Protein AF-A0A2P6C9Q1-F1 (afdb_monomer_lite)

Radius of gyration: 19.41 Å; chains: 1; bounding box: 41×40×72 Å

Organism: NCBI:txid218490

pLDDT: mean 83.32, std 20.13, range [28.83, 97.56]

Structure (mmCIF, N/CA/C/O backbone):
data_AF-A0A2P6C9Q1-F1
#
_entry.id   AF-A0A2P6C9Q1-F1
#
loop_
_atom_site.group_PDB
_atom_site.id
_atom_site.type_symbol
_atom_site.label_atom_id
_atom_site.label_alt_id
_atom_site.label_comp_id
_atom_site.label_asym_id
_atom_site.label_entity_id
_atom_site.label_seq_id
_atom_site.pdbx_PDB_ins_code
_atom_site.Cartn_x
_atom_site.Cartn_y
_atom_site.Cartn_z
_atom_site.occupancy
_atom_site.B_iso_or_equiv
_atom_site.auth_seq_id
_atom_site.auth_comp_id
_atom_site.auth_asym_id
_atom_site.auth_atom_id
_atom_site.pdbx_PDB_model_num
ATOM 1 N N . MET A 1 1 ? 2.066 22.437 4.064 1.00 35.44 1 MET A N 1
ATOM 2 C CA . MET A 1 1 ? 1.421 22.389 5.400 1.00 35.44 1 MET A CA 1
ATOM 3 C C . MET A 1 1 ? 2.420 21.845 6.415 1.00 35.44 1 MET A C 1
ATOM 5 O O . MET A 1 1 ? 3.281 21.074 6.014 1.00 35.44 1 MET A O 1
ATOM 9 N N . LYS A 1 2 ? 2.315 22.229 7.693 1.00 30.02 2 LYS A N 1
ATOM 10 C CA . LYS A 1 2 ? 2.964 21.551 8.830 1.00 30.02 2 LYS A CA 1
ATOM 11 C C . LYS A 1 2 ? 1.844 21.065 9.753 1.00 30.02 2 LYS A C 1
ATOM 13 O O . LYS A 1 2 ? 0.965 21.865 10.061 1.00 30.02 2 LYS A O 1
ATOM 18 N N . PHE A 1 3 ? 1.859 19.802 10.167 1.00 40.78 3 PHE A N 1
ATOM 19 C CA . PHE A 1 3 ? 0.860 19.219 11.071 1.00 40.78 3 PHE A CA 1
ATOM 20 C C . PHE A 1 3 ? 1.520 18.634 12.328 1.00 40.78 3 PHE A C 1
ATOM 22 O O . PHE A 1 3 ? 2.726 18.414 12.348 1.00 40.78 3 PHE A O 1
ATOM 29 N N . LEU A 1 4 ? 0.700 18.394 13.361 1.00 39.16 4 LEU A N 1
ATOM 30 C CA . LEU A 1 4 ? 1.048 17.748 14.638 1.00 39.16 4 LEU A CA 1
ATOM 31 C C . LEU A 1 4 ? 2.100 18.482 15.492 1.00 39.16 4 LEU A C 1
ATOM 33 O O . LEU A 1 4 ? 3.258 18.093 15.573 1.00 39.16 4 LEU A O 1
ATOM 37 N N . ASN A 1 5 ? 1.642 19.495 16.235 1.00 35.22 5 ASN A N 1
ATOM 38 C CA . ASN A 1 5 ? 2.432 20.190 17.263 1.00 35.22 5 ASN A CA 1
ATOM 39 C C . ASN A 1 5 ? 1.772 20.087 18.662 1.00 35.22 5 ASN A C 1
ATOM 41 O O . ASN A 1 5 ? 1.748 21.054 19.417 1.00 35.22 5 ASN A O 1
ATOM 45 N N . PHE A 1 6 ? 1.150 18.935 18.969 1.00 39.62 6 PHE A N 1
ATOM 46 C CA . PHE A 1 6 ? 0.184 18.792 20.079 1.00 39.62 6 PHE A CA 1
ATOM 47 C C . PHE A 1 6 ? 0.487 17.704 21.131 1.00 39.62 6 PHE A C 1
ATOM 49 O O . PHE A 1 6 ? -0.168 17.666 22.172 1.00 39.62 6 PHE A O 1
ATOM 56 N N . PHE A 1 7 ? 1.484 16.838 20.923 1.00 45.34 7 PHE A N 1
ATOM 57 C CA . PHE A 1 7 ? 1.760 15.713 21.830 1.00 45.34 7 PHE A CA 1
ATOM 58 C C . PHE A 1 7 ? 2.710 16.075 22.988 1.00 45.34 7 PHE A C 1
ATOM 60 O O . PHE A 1 7 ? 3.870 15.664 23.023 1.00 45.34 7 PHE A O 1
ATOM 67 N N . LYS A 1 8 ? 2.210 16.817 23.987 1.00 35.06 8 LYS A N 1
ATOM 68 C CA . LYS A 1 8 ? 2.887 16.927 25.295 1.00 35.06 8 LYS A CA 1
ATOM 69 C C . LYS A 1 8 ? 2.619 15.676 26.141 1.00 35.06 8 LYS A C 1
ATOM 71 O O . LYS A 1 8 ? 1.499 15.461 26.595 1.00 35.06 8 LYS A O 1
ATOM 76 N N . ARG A 1 9 ? 3.666 14.880 26.387 1.00 38.66 9 ARG A N 1
ATOM 77 C CA . ARG A 1 9 ? 3.635 13.711 27.289 1.00 38.66 9 ARG A CA 1
ATOM 78 C C . ARG A 1 9 ? 3.209 14.098 28.715 1.00 38.66 9 ARG A C 1
ATOM 80 O O . ARG A 1 9 ? 3.691 15.094 29.254 1.00 38.66 9 ARG A O 1
ATOM 87 N N . LYS A 1 10 ? 2.411 13.240 29.357 1.00 34.12 10 LYS A N 1
ATOM 88 C CA . LYS A 1 10 ? 2.379 13.070 30.821 1.00 34.12 10 LYS A CA 1
ATOM 89 C C . LYS A 1 10 ? 2.998 11.707 31.152 1.00 34.12 10 LYS A C 1
ATOM 91 O O . LYS A 1 10 ? 2.743 10.742 30.442 1.00 34.12 10 LYS A O 1
ATOM 96 N N . ASN A 1 11 ? 3.803 11.646 32.211 1.00 30.30 11 ASN A N 1
ATOM 97 C CA . ASN A 1 11 ? 4.467 10.428 32.700 1.00 30.30 11 ASN A CA 1
ATOM 98 C C . ASN A 1 11 ? 3.860 9.978 34.048 1.00 30.30 11 ASN A C 1
ATOM 100 O O . ASN A 1 11 ? 3.145 10.768 34.664 1.00 30.30 11 ASN A O 1
ATOM 104 N N . LYS A 1 12 ? 4.303 8.798 34.535 1.00 33.69 12 LYS A N 1
ATOM 105 C CA . LYS A 1 12 ? 4.120 8.200 35.888 1.00 33.69 12 LYS A CA 1
ATOM 106 C C . LYS A 1 12 ? 2.766 7.509 36.169 1.00 33.69 12 LYS A C 1
ATOM 108 O O . LYS A 1 12 ? 1.734 8.083 35.858 1.00 33.69 12 LYS A O 1
ATOM 113 N N . THR A 1 13 ? 2.696 6.322 36.804 1.00 28.88 13 THR A N 1
ATOM 114 C CA . THR A 1 13 ? 3.700 5.238 37.045 1.00 28.88 13 THR A CA 1
ATOM 115 C C . THR A 1 13 ? 2.996 3.892 37.361 1.00 28.88 13 THR A C 1
ATOM 117 O O . THR A 1 13 ? 1.782 3.872 37.508 1.00 28.88 13 THR A O 1
ATOM 120 N N . THR A 1 14 ? 3.792 2.814 37.457 1.00 29.08 14 THR A N 1
ATOM 121 C CA . THR A 1 14 ? 3.622 1.480 38.109 1.00 29.08 14 THR A CA 1
ATOM 122 C C . THR A 1 14 ? 2.498 1.280 39.169 1.00 29.08 14 THR A C 1
ATOM 124 O O . THR A 1 14 ? 2.070 2.236 39.802 1.00 29.08 14 THR A O 1
ATOM 127 N N . ASN A 1 15 ? 2.021 0.054 39.479 1.00 29.56 15 ASN A N 1
ATOM 128 C CA . ASN A 1 15 ? 2.708 -1.254 39.413 1.00 29.56 15 ASN A CA 1
ATOM 129 C C . ASN A 1 15 ? 1.791 -2.514 39.305 1.00 29.56 15 ASN A C 1
ATOM 131 O O . ASN A 1 15 ? 0.584 -2.407 39.470 1.00 29.56 15 ASN A O 1
ATOM 135 N N . GLN A 1 16 ? 2.437 -3.672 39.062 1.00 31.28 16 GLN A N 1
ATOM 136 C CA . GLN A 1 16 ? 2.146 -5.098 39.402 1.00 31.28 16 GLN A CA 1
ATOM 137 C C . GLN A 1 16 ? 0.837 -5.474 40.163 1.00 31.28 16 GLN A C 1
ATOM 139 O O . GLN A 1 16 ? 0.415 -4.753 41.057 1.00 31.28 16 GLN A O 1
ATOM 144 N N . GLU A 1 17 ? 0.200 -6.647 39.974 1.00 30.36 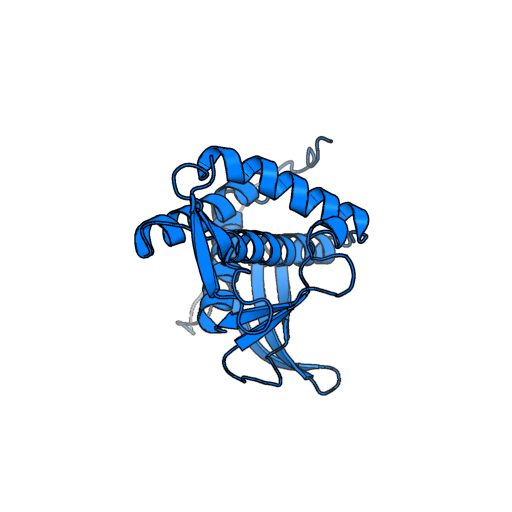17 GLU A N 1
ATOM 145 C CA . GLU A 1 17 ? 0.504 -7.845 39.143 1.00 30.36 17 GLU A CA 1
ATOM 146 C C . GLU A 1 17 ? -0.807 -8.601 38.733 1.00 30.36 17 GLU A C 1
ATOM 148 O O . GLU A 1 17 ? -1.831 -7.935 38.637 1.00 30.36 17 GLU A O 1
ATOM 153 N N . ASN A 1 18 ? -0.960 -9.904 38.405 1.00 28.83 18 ASN A N 1
ATOM 154 C CA . ASN A 1 18 ? -0.195 -11.170 38.557 1.00 28.83 18 ASN A CA 1
ATOM 155 C C . ASN A 1 18 ? -0.358 -12.078 37.292 1.00 28.83 18 ASN A C 1
ATOM 157 O O . ASN A 1 18 ? -0.468 -11.546 36.189 1.00 28.83 18 ASN A O 1
ATOM 161 N N . GLN A 1 19 ? -0.338 -13.424 37.381 1.00 32.19 19 GLN A N 1
ATOM 162 C CA . GLN A 1 19 ? -0.183 -14.334 36.227 1.00 32.19 19 GLN A CA 1
ATOM 163 C C . GLN A 1 19 ? -1.124 -15.558 36.230 1.00 32.19 19 GLN A C 1
ATOM 165 O O . GLN A 1 19 ? -1.151 -16.302 37.208 1.00 32.19 19 GLN A O 1
ATOM 170 N N . LYS A 1 20 ? -1.771 -15.848 35.080 1.00 30.06 20 LYS A N 1
ATOM 171 C CA . LYS A 1 20 ? -1.936 -17.209 34.489 1.00 30.06 20 LYS A CA 1
ATOM 172 C C . LYS A 1 20 ? -2.748 -17.209 33.173 1.00 30.06 20 LYS A C 1
ATOM 174 O O . LYS A 1 20 ? -3.936 -17.515 33.183 1.00 30.06 20 LYS A O 1
ATOM 179 N N . LYS A 1 21 ? -2.090 -16.910 32.038 1.00 29.95 21 LYS A N 1
ATOM 180 C CA . LYS A 1 21 ? -2.369 -17.451 30.677 1.00 29.95 21 LYS A CA 1
ATOM 181 C C . LYS A 1 21 ? -1.417 -16.836 29.632 1.00 29.95 21 LYS A C 1
ATOM 183 O O . LYS A 1 21 ? -1.780 -15.938 28.879 1.00 29.95 21 LYS A O 1
ATOM 188 N N . ASN A 1 22 ? -0.193 -17.355 29.577 1.00 33.91 22 ASN A N 1
ATOM 189 C CA . ASN A 1 22 ? 0.686 -17.189 28.411 1.00 33.91 22 ASN A CA 1
ATOM 190 C C . ASN A 1 22 ? 0.302 -18.315 27.411 1.00 33.91 22 ASN A C 1
ATOM 192 O O . ASN A 1 22 ? -0.048 -19.402 27.866 1.00 33.91 22 ASN A O 1
ATOM 196 N N . ASN A 1 23 ? 0.259 -18.153 26.083 1.00 36.66 23 ASN A N 1
ATOM 197 C CA . ASN A 1 23 ? 1.020 -17.255 25.206 1.00 36.66 23 ASN A CA 1
ATOM 198 C C . ASN A 1 23 ? 0.147 -16.609 24.090 1.00 36.66 23 ASN A C 1
ATOM 200 O O . ASN A 1 23 ? 0.191 -17.085 22.963 1.00 36.66 23 ASN A O 1
ATOM 204 N N . ASP A 1 24 ? -0.615 -15.534 24.348 1.00 38.75 24 ASP A N 1
ATOM 205 C CA . ASP A 1 24 ? -1.337 -14.831 23.247 1.00 38.75 24 ASP A CA 1
ATOM 206 C C . ASP A 1 24 ? -1.583 -13.317 23.456 1.00 38.75 24 ASP A C 1
ATOM 208 O O . ASP A 1 24 ? -2.176 -12.634 22.625 1.00 38.75 24 ASP A O 1
ATOM 212 N N . LEU A 1 25 ? -1.131 -12.745 24.577 1.00 41.31 25 LEU A N 1
ATOM 213 C CA . LEU A 1 25 ? -1.557 -11.410 25.035 1.00 41.31 25 LEU A CA 1
ATOM 214 C C . LEU A 1 25 ? -0.646 -10.236 24.623 1.00 41.31 25 LEU A C 1
ATOM 216 O O . LEU A 1 25 ? -0.769 -9.149 25.182 1.00 41.31 25 LEU A O 1
ATOM 220 N N . ASN A 1 26 ? 0.262 -10.435 23.661 1.00 53.56 26 ASN A N 1
ATOM 221 C CA . ASN A 1 26 ? 1.264 -9.424 23.283 1.00 53.56 26 ASN A CA 1
ATOM 222 C C . ASN A 1 26 ? 1.538 -9.320 21.766 1.00 53.56 26 ASN A C 1
ATOM 224 O O . ASN A 1 26 ? 2.600 -8.853 21.353 1.00 53.56 26 ASN A O 1
ATOM 228 N N . SER A 1 27 ? 0.598 -9.742 20.914 1.00 67.50 27 SER A N 1
ATOM 229 C CA . SER A 1 27 ? 0.681 -9.453 19.479 1.00 67.50 27 SER A CA 1
ATOM 230 C C . SER A 1 27 ? 0.363 -7.976 19.202 1.00 67.50 27 SER A C 1
ATOM 232 O O . SER A 1 27 ? -0.619 -7.417 19.692 1.00 67.50 27 SER A O 1
ATOM 234 N N . ASN A 1 28 ? 1.172 -7.327 18.357 1.00 84.75 28 ASN A N 1
ATOM 235 C CA . ASN A 1 28 ? 0.905 -5.951 17.904 1.00 84.75 28 ASN A CA 1
ATOM 236 C C . ASN A 1 28 ? -0.268 -5.863 16.904 1.00 84.75 28 ASN A C 1
ATOM 238 O O . ASN A 1 28 ? -0.596 -4.773 16.437 1.00 84.75 28 ASN A O 1
ATOM 242 N N . PHE A 1 29 ? -0.892 -6.990 16.552 1.00 93.19 29 PHE A N 1
ATOM 243 C CA . PHE A 1 29 ? -2.063 -7.049 15.685 1.00 93.19 29 PHE A CA 1
ATOM 244 C C . PHE A 1 29 ? -2.877 -8.338 15.888 1.00 93.19 29 PHE A C 1
ATOM 246 O O . PHE A 1 29 ? -2.347 -9.348 16.349 1.00 93.19 29 PHE A O 1
ATOM 253 N N . THR A 1 30 ? -4.142 -8.331 15.459 1.00 94.56 30 THR A N 1
ATOM 254 C CA . THR A 1 30 ? -4.902 -9.555 15.136 1.00 94.56 30 THR A CA 1
ATOM 255 C C . THR A 1 30 ? -5.370 -9.529 13.681 1.00 94.56 30 THR A C 1
ATOM 257 O O . THR A 1 30 ? -5.468 -8.456 13.078 1.00 94.56 30 THR A O 1
ATOM 260 N N . VAL A 1 31 ? -5.653 -10.703 13.109 1.00 94.88 31 VAL A N 1
ATOM 261 C CA . VAL A 1 31 ? -6.274 -10.847 11.784 1.00 94.88 31 VAL A CA 1
ATOM 262 C C . VAL A 1 31 ? -7.470 -11.780 11.902 1.00 94.88 31 VAL A C 1
ATOM 264 O O . VAL A 1 31 ? -7.351 -12.882 12.428 1.00 94.88 31 VAL A O 1
ATOM 267 N N . GLU A 1 32 ? -8.615 -11.351 11.384 1.00 95.19 32 GLU A N 1
ATOM 268 C CA . GLU A 1 32 ? -9.850 -12.137 11.337 1.00 95.19 32 GLU A CA 1
ATOM 269 C C . GLU A 1 32 ? -10.431 -12.121 9.918 1.00 95.19 32 GLU A C 1
ATOM 271 O O . GLU A 1 32 ? -10.228 -11.162 9.171 1.00 95.19 32 GLU A O 1
ATOM 276 N N . LYS A 1 33 ? -11.189 -13.158 9.547 1.00 93.31 33 LYS A N 1
ATOM 277 C CA . LYS A 1 33 ? -11.983 -13.186 8.308 1.00 93.31 33 LYS A CA 1
ATOM 278 C C . LYS A 1 33 ? -13.445 -12.904 8.644 1.00 93.31 33 LYS A C 1
ATOM 280 O O . LYS A 1 33 ? -13.997 -13.532 9.541 1.00 93.31 33 LYS A O 1
ATOM 285 N N . HIS A 1 34 ? -14.056 -11.973 7.918 1.00 93.94 34 HIS A N 1
ATOM 286 C CA . HIS A 1 34 ? -15.431 -11.506 8.121 1.00 93.94 34 HIS A CA 1
ATOM 287 C C . HIS A 1 34 ? -16.182 -11.447 6.789 1.00 93.94 34 HIS A C 1
ATOM 289 O O . HIS A 1 34 ? -15.562 -11.356 5.728 1.00 93.94 34 HIS A O 1
ATOM 295 N N . THR A 1 35 ? -17.513 -11.446 6.843 1.00 91.88 35 THR A N 1
ATOM 296 C CA . THR A 1 35 ? -18.364 -11.123 5.690 1.00 91.88 35 THR A CA 1
ATOM 297 C C . THR A 1 35 ? -19.060 -9.794 5.963 1.00 91.88 35 THR A C 1
ATOM 299 O O . THR A 1 35 ? -19.793 -9.677 6.941 1.00 91.88 35 THR A O 1
ATOM 302 N N . VAL A 1 36 ? -18.833 -8.798 5.109 1.00 87.50 36 VAL A N 1
ATOM 303 C CA . VAL A 1 36 ? -19.402 -7.447 5.211 1.00 87.50 36 VAL A CA 1
ATOM 304 C C . VAL A 1 36 ? -20.186 -7.179 3.932 1.00 87.50 36 VAL A C 1
ATOM 306 O O . VAL A 1 36 ? -19.629 -7.291 2.844 1.00 87.50 36 VAL A O 1
ATOM 309 N N . GLU A 1 37 ? -21.484 -6.883 4.051 1.00 87.25 37 GLU A N 1
ATOM 310 C CA . GLU A 1 37 ? -22.373 -6.607 2.901 1.00 87.25 37 GLU A CA 1
ATOM 311 C C . GLU A 1 37 ? -22.304 -7.698 1.805 1.00 87.25 37 GLU A C 1
ATOM 313 O O . GLU A 1 37 ? -22.281 -7.429 0.606 1.00 87.25 37 GLU A O 1
ATOM 318 N N . GLY A 1 38 ? -22.207 -8.964 2.229 1.00 87.44 38 GLY A N 1
ATOM 319 C CA . GLY A 1 38 ? -22.071 -10.132 1.349 1.00 87.44 38 GLY A CA 1
ATOM 320 C C . GLY A 1 38 ? -20.661 -10.380 0.791 1.00 87.44 38 GLY A C 1
ATOM 321 O O . GLY A 1 38 ? -20.395 -11.476 0.299 1.00 87.44 38 GLY A O 1
ATOM 322 N N . LYS A 1 39 ? -19.727 -9.428 0.909 1.00 89.56 39 LYS A N 1
ATOM 323 C CA . LYS A 1 39 ? -18.328 -9.586 0.482 1.00 89.56 39 LYS A CA 1
ATOM 324 C C . LYS A 1 39 ? -17.478 -10.208 1.586 1.00 89.56 39 LYS A C 1
ATOM 326 O O . LYS A 1 39 ? -17.594 -9.840 2.754 1.00 89.56 39 LYS A O 1
ATOM 331 N N . LYS A 1 40 ? -16.589 -11.134 1.219 1.00 94.56 40 LYS A N 1
ATOM 332 C CA . LYS A 1 40 ? -15.575 -11.684 2.132 1.00 94.56 40 LYS A CA 1
ATOM 333 C C . LYS A 1 40 ? -14.445 -10.668 2.296 1.00 94.56 40 LYS A C 1
ATOM 335 O O . LYS A 1 40 ? -13.931 -10.162 1.304 1.00 94.56 40 LYS A O 1
ATOM 340 N N . CYS A 1 41 ? -14.025 -10.415 3.527 1.00 95.75 41 CYS A N 1
ATOM 341 C CA . CYS A 1 41 ? -12.961 -9.472 3.859 1.00 95.75 41 CYS A CA 1
ATOM 342 C C . CYS A 1 41 ? -12.015 -10.070 4.907 1.00 95.75 41 CYS A C 1
ATOM 344 O O . CYS A 1 41 ? -12.425 -10.896 5.729 1.00 95.75 41 CYS A O 1
ATOM 346 N N . ILE A 1 42 ? -10.772 -9.592 4.941 1.00 96.00 42 ILE A N 1
ATOM 347 C CA . ILE A 1 42 ? -9.961 -9.650 6.162 1.00 96.00 42 ILE A CA 1
ATOM 348 C C . ILE A 1 42 ? -10.158 -8.364 6.969 1.00 96.00 42 ILE A C 1
ATOM 350 O O . ILE A 1 42 ? -10.351 -7.282 6.411 1.00 96.00 42 ILE A O 1
ATOM 354 N N . VAL A 1 43 ? -10.080 -8.484 8.290 1.00 95.31 43 VAL A N 1
ATOM 355 C CA . VAL A 1 43 ? -9.967 -7.360 9.220 1.00 95.31 43 VAL A CA 1
ATOM 356 C C . VAL A 1 43 ? -8.651 -7.521 9.962 1.00 95.31 43 VAL A C 1
ATOM 358 O O . VAL A 1 43 ? -8.508 -8.418 10.793 1.00 95.31 43 VAL A O 1
ATOM 361 N N . ILE A 1 44 ? -7.691 -6.647 9.668 1.00 96.00 44 ILE A N 1
ATOM 362 C CA . ILE A 1 44 ? -6.455 -6.520 10.440 1.00 96.00 44 ILE A CA 1
ATOM 363 C C . ILE A 1 44 ? -6.715 -5.466 11.515 1.00 96.00 44 ILE A C 1
ATOM 365 O O . ILE A 1 44 ? -7.042 -4.326 11.191 1.00 96.00 44 ILE A O 1
ATOM 369 N N . ARG A 1 45 ? -6.577 -5.813 12.796 1.00 95.25 45 ARG A N 1
ATOM 370 C CA . ARG A 1 45 ? -6.613 -4.833 13.892 1.00 95.25 45 ARG A CA 1
ATOM 371 C C . ARG A 1 45 ? -5.199 -4.595 14.382 1.00 95.25 45 ARG A C 1
ATOM 373 O O . ARG A 1 45 ? -4.673 -5.419 15.121 1.00 95.25 45 ARG A O 1
ATOM 380 N N . LEU A 1 46 ? -4.593 -3.482 13.980 1.00 94.75 46 LEU A N 1
ATOM 381 C CA . LEU A 1 46 ? -3.291 -3.054 14.491 1.00 94.75 46 LEU A CA 1
ATOM 382 C C . LEU A 1 46 ? -3.465 -2.447 15.887 1.00 94.75 46 LEU A C 1
ATOM 384 O O . LEU A 1 46 ? -4.365 -1.631 16.086 1.00 94.75 46 LEU A O 1
ATOM 388 N N . LYS A 1 47 ? -2.598 -2.784 16.843 1.00 92.06 47 LYS A N 1
ATOM 389 C CA . LYS A 1 47 ? -2.440 -1.983 18.061 1.00 92.06 47 LYS A CA 1
ATOM 390 C C . LYS A 1 47 ? -1.486 -0.831 17.741 1.00 92.06 47 LYS A C 1
ATOM 392 O O . LYS A 1 47 ? -0.331 -1.092 17.408 1.00 92.06 47 LYS A O 1
ATOM 397 N N . ILE A 1 48 ? -1.958 0.412 17.824 1.00 88.94 48 ILE A N 1
ATOM 398 C CA . ILE A 1 48 ? -1.132 1.617 17.654 1.00 88.94 48 ILE A CA 1
ATOM 399 C C . ILE A 1 48 ? -1.348 2.532 18.859 1.00 88.94 48 ILE A C 1
ATOM 401 O O . ILE A 1 48 ? -2.483 2.905 19.158 1.00 88.94 48 ILE A O 1
ATOM 405 N N . ASP A 1 49 ? -0.264 2.828 19.579 1.00 84.06 49 ASP A N 1
ATOM 406 C CA . ASP A 1 49 ? -0.305 3.257 20.983 1.00 84.06 49 ASP A CA 1
ATOM 407 C C . ASP A 1 49 ? -1.260 2.343 21.795 1.00 84.06 49 ASP A C 1
ATOM 409 O O . ASP A 1 49 ? -1.130 1.116 21.760 1.00 84.06 49 ASP A O 1
ATOM 413 N N . ASP A 1 50 ? -2.252 2.908 22.489 1.00 83.31 50 ASP A N 1
ATOM 414 C CA . ASP A 1 50 ? -3.302 2.159 23.198 1.00 83.31 50 ASP A CA 1
ATOM 415 C C . ASP A 1 50 ? -4.534 1.833 22.326 1.00 83.31 50 ASP A C 1
ATOM 417 O O . ASP A 1 50 ? -5.434 1.107 22.756 1.00 83.31 50 ASP A O 1
ATOM 421 N N . ASN A 1 51 ? -4.595 2.334 21.087 1.00 87.44 51 ASN A N 1
ATOM 422 C CA . ASN A 1 51 ? -5.748 2.172 20.200 1.00 87.44 51 ASN A CA 1
ATOM 423 C C . ASN A 1 51 ? -5.684 0.874 19.383 1.00 87.44 51 ASN A C 1
ATOM 425 O O . ASN A 1 51 ? -4.622 0.438 18.940 1.00 87.44 51 ASN A O 1
ATOM 429 N N . LYS A 1 52 ? -6.854 0.284 19.107 1.00 91.94 52 LYS A N 1
ATOM 430 C CA . LYS A 1 52 ? -7.011 -0.813 18.138 1.00 91.94 52 LYS A CA 1
ATOM 431 C C . LYS A 1 52 ? -7.561 -0.253 16.828 1.00 91.94 52 LYS A C 1
ATOM 433 O O . LYS A 1 52 ? -8.739 0.079 16.744 1.00 91.94 52 LYS A O 1
ATOM 438 N N . ILE A 1 53 ? -6.699 -0.149 15.824 1.00 94.06 53 ILE A N 1
ATOM 439 C CA . ILE A 1 53 ? -6.966 0.442 14.511 1.00 94.06 53 ILE A CA 1
ATOM 440 C C . ILE A 1 53 ? -7.436 -0.654 13.542 1.00 94.06 53 ILE A C 1
ATOM 442 O O . ILE A 1 53 ? -6.631 -1.522 13.193 1.00 94.06 53 ILE A O 1
ATOM 446 N N . PRO A 1 54 ? -8.706 -0.659 13.095 1.00 93.81 54 PRO A N 1
ATOM 447 C CA . PRO A 1 54 ? -9.182 -1.618 12.108 1.00 93.81 54 PRO A CA 1
ATOM 448 C C . PRO A 1 54 ? -8.789 -1.196 10.686 1.00 93.81 54 PRO A C 1
ATOM 450 O O . PRO A 1 54 ? -9.008 -0.059 10.265 1.00 93.81 54 PRO A O 1
ATOM 453 N N . ILE A 1 55 ? -8.260 -2.146 9.922 1.00 95.06 55 ILE A N 1
ATOM 454 C CA . ILE A 1 55 ? -8.033 -2.057 8.480 1.00 95.06 55 ILE A CA 1
ATOM 455 C C . ILE A 1 55 ? -8.825 -3.204 7.851 1.00 95.06 55 ILE A C 1
ATOM 457 O O . ILE A 1 55 ? -8.499 -4.380 8.031 1.00 95.06 55 ILE A O 1
ATOM 461 N N . LEU A 1 56 ? -9.917 -2.845 7.177 1.00 92.81 56 LEU A N 1
ATOM 462 C CA . LEU A 1 56 ? -10.787 -3.755 6.435 1.00 92.81 56 LEU A CA 1
ATOM 463 C C . LEU A 1 56 ? -10.276 -3.846 4.997 1.00 92.81 56 LEU A C 1
ATOM 465 O O . LEU A 1 56 ? -10.113 -2.814 4.350 1.00 92.81 56 LEU A O 1
ATOM 469 N N . ALA A 1 57 ? -10.065 -5.059 4.490 1.00 93.69 57 ALA A N 1
ATOM 470 C CA . ALA A 1 57 ? -9.600 -5.270 3.125 1.00 93.69 57 ALA A CA 1
ATOM 471 C C . ALA A 1 57 ? -10.414 -6.388 2.436 1.00 93.69 57 ALA A C 1
ATOM 473 O O . ALA A 1 57 ? -10.460 -7.507 2.964 1.00 93.69 57 ALA A O 1
ATOM 474 N N . PRO A 1 58 ? -11.091 -6.114 1.301 1.00 94.75 58 PRO A N 1
ATOM 475 C CA . PRO A 1 58 ? -11.856 -7.119 0.563 1.00 94.75 58 PRO A CA 1
ATOM 476 C C . PRO A 1 58 ? -10.972 -8.240 0.017 1.00 94.75 58 PRO A C 1
ATOM 478 O O . PRO A 1 58 ? -9.902 -7.986 -0.528 1.00 94.75 58 PRO A O 1
ATOM 481 N N . ILE A 1 59 ? -11.440 -9.481 0.116 1.00 95.75 59 ILE A N 1
ATOM 482 C CA . ILE A 1 59 ? -10.858 -10.619 -0.602 1.00 95.75 59 ILE A CA 1
ATOM 483 C C . ILE A 1 59 ? -11.429 -10.604 -2.026 1.00 95.75 59 ILE A C 1
ATOM 485 O O . ILE A 1 59 ? -12.635 -10.423 -2.199 1.00 95.75 59 ILE A O 1
ATOM 489 N N . SER A 1 60 ? -10.578 -10.794 -3.035 1.00 93.44 60 SER A N 1
ATOM 490 C CA . SER A 1 60 ? -10.992 -10.790 -4.441 1.00 93.44 60 SER A CA 1
ATOM 491 C C . SER A 1 60 ? -12.009 -11.897 -4.726 1.00 93.44 60 SER A C 1
ATOM 493 O O . SER A 1 60 ? -11.816 -13.061 -4.367 1.00 93.44 60 SER A O 1
ATOM 495 N N . ASN A 1 61 ? -13.076 -11.543 -5.446 1.00 89.75 61 ASN A N 1
ATOM 496 C CA . ASN A 1 61 ? -14.052 -12.511 -5.951 1.00 89.75 61 ASN A CA 1
ATOM 497 C C . ASN A 1 61 ? -13.471 -13.411 -7.059 1.00 89.75 61 ASN A C 1
ATOM 499 O O . ASN A 1 61 ? -14.037 -14.464 -7.336 1.00 89.75 61 ASN A O 1
ATOM 503 N N . GLN A 1 62 ? -12.367 -13.000 -7.696 1.00 90.81 62 GLN A N 1
ATOM 504 C CA . GLN A 1 62 ? -11.696 -13.757 -8.760 1.00 90.81 62 GLN A CA 1
ATOM 505 C C . GLN A 1 62 ? -10.617 -14.704 -8.212 1.00 90.81 62 GLN A C 1
ATOM 507 O O . GLN A 1 62 ? -10.375 -15.758 -8.795 1.00 90.81 62 GLN A O 1
ATOM 512 N N . ASN A 1 63 ? -9.977 -14.352 -7.091 1.00 92.56 63 ASN A N 1
ATOM 513 C CA . ASN A 1 63 ? -8.989 -15.197 -6.421 1.00 92.56 63 ASN A CA 1
ATOM 514 C C . ASN A 1 63 ? -9.055 -15.017 -4.894 1.00 92.56 63 ASN A C 1
ATOM 516 O O . ASN A 1 63 ? -8.652 -13.986 -4.359 1.00 92.56 63 ASN A O 1
ATOM 520 N N . SER A 1 64 ? -9.485 -16.060 -4.178 1.00 93.44 64 SER A N 1
ATOM 521 C CA . SER A 1 64 ? -9.647 -16.046 -2.718 1.00 93.44 64 SER A CA 1
ATOM 522 C C . SER A 1 64 ? -8.350 -15.936 -1.899 1.00 93.44 64 SER A C 1
ATOM 524 O O . SER A 1 64 ? -8.422 -15.822 -0.675 1.00 93.44 64 SER A O 1
ATOM 526 N N . GLU A 1 65 ? -7.184 -15.984 -2.544 1.00 95.75 65 GLU A N 1
ATOM 527 C CA . GLU A 1 65 ? -5.858 -15.787 -1.938 1.00 95.75 65 GLU A CA 1
ATOM 528 C C . GLU A 1 65 ? -5.355 -14.335 -2.062 1.00 95.75 65 GLU A C 1
ATOM 530 O O . GLU A 1 65 ? -4.325 -13.978 -1.484 1.00 95.75 65 GLU A O 1
ATOM 535 N N . MET A 1 66 ? -6.091 -13.484 -2.785 1.00 96.44 66 MET A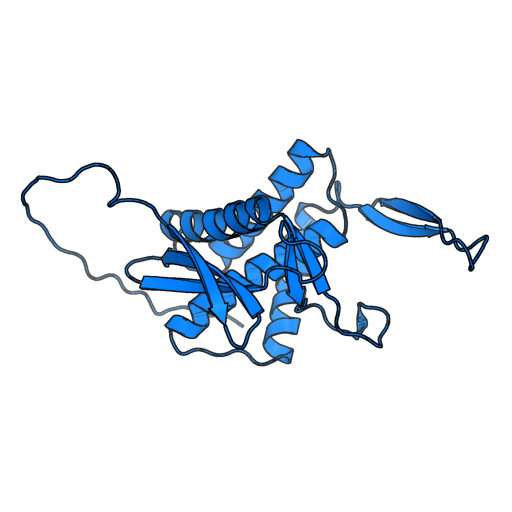 N 1
ATOM 536 C CA . MET A 1 66 ? -5.760 -12.080 -3.034 1.00 96.44 66 MET A CA 1
ATOM 537 C C . MET A 1 66 ? -6.694 -11.139 -2.270 1.00 96.44 66 MET A C 1
ATOM 539 O O . MET A 1 66 ? -7.903 -11.358 -2.194 1.00 96.44 66 MET A O 1
ATOM 543 N N . ILE A 1 67 ? -6.141 -10.038 -1.771 1.00 95.69 67 ILE A N 1
ATOM 544 C CA . ILE A 1 67 ? -6.889 -8.832 -1.414 1.00 95.69 67 ILE A CA 1
ATOM 545 C C . ILE A 1 67 ? -7.054 -7.969 -2.661 1.00 95.69 67 ILE A C 1
ATOM 547 O O . ILE A 1 67 ? -6.088 -7.763 -3.392 1.00 95.69 67 ILE A O 1
ATOM 551 N N . GLU A 1 68 ? -8.258 -7.446 -2.876 1.00 93.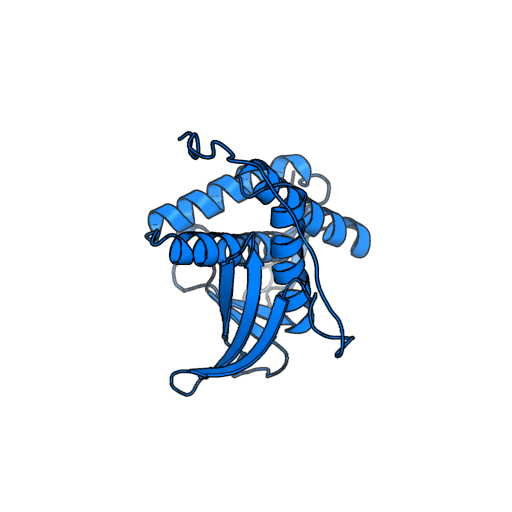00 68 GLU A N 1
ATOM 552 C CA . GLU A 1 68 ? -8.584 -6.486 -3.934 1.00 93.00 68 GLU A CA 1
ATOM 553 C C . GLU A 1 68 ? -8.829 -5.100 -3.325 1.00 93.00 68 GLU A C 1
ATOM 555 O O . GLU A 1 68 ? -9.653 -4.950 -2.418 1.00 93.00 68 GLU A O 1
ATOM 560 N N . TYR A 1 69 ? -8.134 -4.071 -3.816 1.00 91.62 69 TYR A N 1
ATOM 561 C CA . TYR A 1 69 ? -8.346 -2.697 -3.354 1.00 91.62 69 TYR A CA 1
ATOM 562 C C . TYR A 1 69 ? -8.181 -1.631 -4.432 1.00 91.62 69 TYR A C 1
ATOM 564 O O . TYR A 1 69 ? -7.331 -1.720 -5.312 1.00 91.62 69 TYR A O 1
ATOM 572 N N . LYS A 1 70 ? -8.989 -0.573 -4.310 1.00 89.56 70 LYS A N 1
ATOM 573 C CA . LYS A 1 70 ? -8.932 0.622 -5.154 1.00 89.56 70 LYS A CA 1
ATOM 574 C C . LYS A 1 70 ? -7.732 1.500 -4.784 1.00 89.56 70 LYS A C 1
ATOM 576 O O . LYS A 1 70 ? -7.484 1.751 -3.608 1.00 89.56 70 LYS A O 1
ATOM 581 N N . SER A 1 71 ? -7.034 2.004 -5.797 1.00 89.62 71 SER A N 1
ATOM 582 C CA . SER A 1 71 ? -5.934 2.966 -5.666 1.00 89.62 71 SER A CA 1
ATOM 583 C C . SER A 1 71 ? -6.426 4.377 -5.308 1.00 89.62 71 SER A C 1
ATOM 585 O O . SER A 1 71 ? -7.471 4.820 -5.791 1.00 89.62 71 SER A O 1
ATOM 587 N N . TYR A 1 72 ? -5.639 5.121 -4.526 1.00 88.38 72 TYR A N 1
ATOM 588 C CA . TYR A 1 72 ? -5.809 6.561 -4.295 1.00 88.38 72 TYR A CA 1
ATOM 589 C C . TYR A 1 72 ? -5.107 7.424 -5.368 1.00 88.38 72 TYR A C 1
ATOM 591 O O . TYR A 1 72 ? -5.248 8.652 -5.363 1.00 88.38 72 TYR A O 1
ATOM 599 N N . ARG A 1 73 ? -4.367 6.804 -6.304 1.00 83.88 73 ARG A N 1
ATOM 600 C CA . ARG A 1 73 ? -3.732 7.452 -7.465 1.00 83.88 73 ARG A CA 1
ATOM 601 C C . ARG A 1 73 ? -4.766 8.235 -8.285 1.00 83.88 73 ARG A C 1
ATOM 603 O O . ARG A 1 73 ? -5.876 7.771 -8.534 1.00 83.88 73 ARG A O 1
ATOM 610 N N . SER A 1 74 ? -4.401 9.438 -8.731 1.00 71.81 74 SER A N 1
ATOM 611 C CA . SER A 1 74 ? -5.296 10.278 -9.543 1.00 71.81 74 SER A CA 1
ATOM 612 C C . SER A 1 74 ? -5.581 9.650 -10.914 1.00 71.81 74 SER A C 1
ATOM 614 O O . SER A 1 74 ? -4.649 9.191 -11.573 1.00 71.81 74 SER A O 1
ATOM 616 N N . LYS A 1 75 ? -6.837 9.714 -11.389 1.00 70.62 75 LYS A N 1
ATOM 617 C CA . LYS A 1 75 ? -7.254 9.171 -12.701 1.00 70.62 75 LYS A CA 1
ATOM 618 C C . LYS A 1 75 ? -6.472 9.738 -13.887 1.00 70.62 75 LYS A C 1
ATOM 620 O O . LYS A 1 75 ? -6.262 9.056 -14.888 1.00 70.62 75 LYS A O 1
ATOM 625 N N . ASN A 1 76 ? -5.962 10.960 -13.743 1.00 61.91 76 ASN A N 1
ATOM 626 C CA . ASN A 1 76 ? -5.112 11.619 -14.736 1.00 61.91 76 ASN A CA 1
ATOM 627 C C . ASN A 1 76 ? -3.773 10.876 -14.959 1.00 61.91 76 ASN A C 1
ATOM 629 O O . ASN A 1 76 ? -3.100 11.139 -15.949 1.00 61.91 76 ASN A O 1
ATOM 633 N N . LEU A 1 77 ? -3.399 9.953 -14.061 1.00 58.97 77 LEU A N 1
ATOM 634 C CA . LEU A 1 77 ? -2.230 9.070 -14.158 1.00 58.97 77 LEU A CA 1
ATOM 635 C C . LEU A 1 77 ? -2.589 7.625 -14.575 1.00 58.97 77 LEU A C 1
ATOM 637 O O . LEU A 1 77 ? -1.702 6.777 -14.616 1.00 58.97 77 LEU A O 1
ATOM 641 N N . THR A 1 78 ? -3.864 7.311 -14.843 1.00 55.22 78 THR A N 1
ATOM 642 C CA . THR A 1 78 ? -4.350 5.933 -15.080 1.00 55.22 78 THR A CA 1
ATOM 643 C C . THR A 1 78 ? -5.289 5.845 -16.285 1.00 55.22 78 THR A C 1
ATOM 645 O O . THR A 1 78 ? -6.455 5.487 -16.142 1.00 55.22 78 THR A O 1
ATOM 648 N N . PHE A 1 79 ? -4.800 6.221 -17.472 1.00 56.50 79 PHE A N 1
ATOM 649 C CA . PHE A 1 79 ? -5.539 6.138 -18.749 1.00 56.50 79 PHE A CA 1
ATOM 650 C C . PHE A 1 79 ? -6.941 6.806 -18.753 1.00 56.50 79 PHE A C 1
ATOM 652 O O . PHE A 1 79 ? -7.767 6.538 -19.617 1.00 56.50 79 PHE A O 1
ATOM 659 N N . GLN A 1 80 ? -7.168 7.739 -17.819 1.00 54.91 80 GLN A N 1
ATOM 660 C CA . GLN A 1 80 ? -8.288 8.688 -17.698 1.00 54.91 80 GLN A CA 1
ATOM 661 C C . GLN A 1 80 ? -9.716 8.136 -17.496 1.00 54.91 80 GLN A C 1
ATOM 663 O O . GLN A 1 80 ? -10.556 8.890 -17.007 1.00 54.91 80 GLN A O 1
ATOM 668 N N . SER A 1 81 ? -10.010 6.865 -17.779 1.00 52.16 81 SER A N 1
ATOM 669 C CA . SER A 1 81 ? -11.370 6.302 -17.680 1.00 52.16 81 SER A CA 1
ATOM 670 C C . SER A 1 81 ? -11.716 5.706 -16.303 1.00 52.16 81 SER A C 1
ATOM 672 O O . SER A 1 81 ? -12.615 6.181 -15.601 1.00 52.16 81 SER A O 1
ATOM 674 N N . GLU A 1 82 ? -11.024 4.644 -15.896 1.00 61.78 82 GLU A N 1
ATOM 675 C CA . GLU A 1 82 ? -11.531 3.710 -14.881 1.00 61.78 82 GLU A CA 1
ATOM 676 C C . GLU A 1 82 ? -10.985 3.940 -13.462 1.00 61.78 82 GLU A C 1
ATOM 678 O O . GLU A 1 82 ? -10.182 4.835 -13.197 1.00 61.78 82 GLU A O 1
ATOM 683 N N . ASP A 1 83 ? -11.543 3.216 -12.491 1.00 70.25 83 ASP A N 1
ATOM 684 C CA . ASP A 1 83 ? -10.975 3.106 -11.147 1.00 70.25 83 ASP A CA 1
ATOM 685 C C . ASP A 1 83 ? -9.917 1.998 -11.166 1.00 70.25 83 ASP A C 1
ATOM 687 O O . ASP A 1 83 ? -10.239 0.850 -11.453 1.00 70.25 83 ASP A O 1
ATOM 691 N N . PHE A 1 84 ? -8.659 2.318 -10.858 1.00 80.44 84 PHE A N 1
ATOM 692 C CA . PHE A 1 84 ? -7.599 1.309 -10.829 1.00 80.44 84 PHE A CA 1
ATOM 693 C C . PHE A 1 84 ? -7.656 0.483 -9.535 1.00 80.44 84 PHE A C 1
ATOM 695 O O . PHE A 1 84 ? -7.635 1.055 -8.440 1.00 80.44 84 PHE A O 1
ATOM 702 N N . PHE A 1 85 ? -7.654 -0.846 -9.661 1.00 86.44 85 PHE A N 1
ATOM 703 C CA . PHE A 1 85 ? -7.595 -1.791 -8.543 1.00 86.44 85 PHE A CA 1
ATOM 704 C C . PHE A 1 85 ? -6.282 -2.583 -8.556 1.00 86.44 85 PHE A C 1
ATOM 706 O O . PHE A 1 85 ? -5.809 -2.995 -9.614 1.00 86.44 85 PHE A O 1
ATOM 713 N N . TYR A 1 86 ? -5.715 -2.829 -7.377 1.00 88.00 86 TYR A N 1
ATOM 714 C CA . TYR A 1 86 ? -4.648 -3.809 -7.177 1.00 88.00 86 TYR A CA 1
ATOM 715 C C . TYR A 1 86 ? -5.230 -5.126 -6.685 1.00 88.00 86 TYR A C 1
ATOM 717 O O . TYR A 1 86 ? -6.189 -5.139 -5.912 1.00 88.00 86 TYR A O 1
ATOM 725 N N . MET A 1 87 ? -4.568 -6.221 -7.059 1.00 91.31 87 MET A N 1
ATOM 726 C CA . MET A 1 87 ? -4.659 -7.490 -6.348 1.00 91.31 87 MET A CA 1
ATOM 727 C C . MET A 1 87 ? -3.315 -7.773 -5.673 1.00 91.31 87 MET A C 1
ATOM 729 O O . MET A 1 87 ? -2.267 -7.711 -6.314 1.00 91.31 87 MET A O 1
ATOM 733 N N . THR A 1 88 ? -3.327 -8.043 -4.371 1.00 93.38 88 THR A N 1
ATOM 734 C CA . THR A 1 88 ? -2.121 -8.306 -3.567 1.00 93.38 88 THR A CA 1
ATOM 735 C C . THR A 1 88 ? -2.332 -9.576 -2.741 1.00 93.38 88 THR A C 1
ATOM 737 O O . THR A 1 88 ? -3.386 -9.692 -2.115 1.00 93.38 88 THR A O 1
ATOM 740 N N . PRO A 1 89 ? -1.374 -10.524 -2.689 1.00 95.88 89 PRO A N 1
ATOM 741 C CA . PRO A 1 89 ? -1.522 -11.737 -1.885 1.00 95.88 89 PRO A CA 1
ATOM 742 C C . PRO A 1 89 ? -1.833 -11.414 -0.422 1.00 95.88 89 PRO A C 1
ATOM 744 O O . PRO A 1 89 ? -1.201 -10.529 0.163 1.00 95.88 89 PRO A O 1
ATOM 747 N N . ILE A 1 90 ? -2.779 -12.145 0.177 1.00 96.06 90 ILE A N 1
ATOM 748 C CA . ILE A 1 90 ? -3.259 -11.909 1.550 1.00 96.06 90 ILE A CA 1
ATOM 749 C C . ILE A 1 90 ? -2.100 -11.847 2.554 1.00 96.06 90 ILE A C 1
ATOM 751 O O . ILE A 1 90 ? -2.077 -10.962 3.409 1.00 96.06 90 ILE A O 1
ATOM 755 N N . GLU A 1 91 ? -1.110 -12.734 2.434 1.00 95.38 91 GLU A N 1
ATOM 756 C CA . GLU A 1 91 ? 0.047 -12.765 3.336 1.00 95.38 91 GLU A CA 1
ATOM 757 C C . GLU A 1 91 ? 0.963 -11.542 3.189 1.00 95.38 91 GLU A C 1
ATOM 759 O O . GLU A 1 91 ? 1.396 -10.986 4.200 1.00 95.38 91 GLU A O 1
ATOM 764 N N . SER A 1 92 ? 1.225 -11.085 1.958 1.00 94.25 92 SER A N 1
ATOM 765 C CA . SER A 1 92 ? 2.010 -9.869 1.692 1.00 94.25 92 SER A CA 1
ATOM 766 C C . SER A 1 92 ? 1.312 -8.638 2.268 1.00 94.25 92 SER A C 1
ATOM 768 O O . SER A 1 92 ? 1.901 -7.906 3.063 1.00 94.25 92 SER A O 1
ATOM 770 N N . PHE A 1 93 ? 0.016 -8.483 1.974 1.00 95.88 93 PHE A N 1
ATOM 771 C CA . PHE A 1 93 ? -0.804 -7.390 2.494 1.00 95.88 93 PHE A CA 1
ATOM 772 C C . PHE A 1 93 ? -0.794 -7.365 4.032 1.00 95.88 93 PHE A C 1
ATOM 774 O O . PHE A 1 93 ? -0.512 -6.331 4.636 1.00 95.88 93 PHE A O 1
ATOM 781 N N . ILE A 1 94 ? -1.013 -8.511 4.693 1.00 96.25 94 ILE A N 1
ATOM 782 C CA . ILE A 1 94 ? -0.930 -8.611 6.160 1.00 96.25 94 ILE A CA 1
ATOM 783 C C . ILE A 1 94 ? 0.466 -8.219 6.657 1.00 96.25 94 ILE A C 1
ATOM 785 O O . ILE A 1 94 ? 0.583 -7.410 7.578 1.00 96.25 94 ILE A O 1
ATOM 789 N N . LYS A 1 95 ? 1.533 -8.752 6.058 1.00 95.88 95 LYS A N 1
ATOM 790 C CA . LYS A 1 95 ? 2.924 -8.497 6.461 1.00 95.88 95 LYS A CA 1
ATOM 791 C C . LYS A 1 95 ? 3.316 -7.020 6.353 1.00 95.88 95 LYS A C 1
ATOM 793 O O . LYS A 1 95 ? 4.013 -6.505 7.225 1.00 95.88 95 LYS A O 1
ATOM 798 N N . GLU A 1 96 ? 2.871 -6.335 5.309 1.00 96.06 96 GLU A N 1
ATOM 799 C CA . GLU A 1 96 ? 3.211 -4.934 5.044 1.00 96.06 96 GLU A CA 1
ATOM 800 C C . GLU A 1 96 ? 2.405 -3.983 5.938 1.00 96.06 96 GLU A C 1
ATOM 802 O O . GLU A 1 96 ? 2.986 -3.137 6.623 1.00 96.06 96 GLU A O 1
ATOM 807 N N . ILE A 1 97 ? 1.089 -4.195 6.050 1.00 96.50 97 ILE A N 1
ATOM 808 C CA . ILE A 1 97 ? 0.204 -3.442 6.952 1.00 96.50 97 ILE A CA 1
ATOM 809 C C . ILE A 1 97 ? 0.635 -3.595 8.424 1.00 96.50 97 ILE A C 1
ATOM 811 O O . ILE A 1 97 ? 0.681 -2.616 9.174 1.00 96.50 97 ILE A O 1
ATOM 815 N N . THR A 1 98 ? 1.007 -4.805 8.852 1.00 95.62 98 THR A N 1
ATOM 816 C CA . THR A 1 98 ? 1.469 -5.053 10.232 1.00 95.62 98 THR A CA 1
ATOM 817 C C . THR A 1 98 ? 2.877 -4.525 10.498 1.00 95.62 98 THR A C 1
ATOM 819 O O . THR A 1 98 ? 3.149 -4.072 11.614 1.00 95.62 98 THR A O 1
ATOM 822 N N . PHE A 1 99 ? 3.750 -4.475 9.484 1.00 96.50 99 PHE A N 1
ATOM 823 C CA . PHE A 1 99 ? 5.031 -3.777 9.589 1.00 96.50 99 PHE A CA 1
ATOM 824 C C . PHE A 1 99 ? 4.847 -2.270 9.820 1.00 96.50 99 PHE A C 1
ATOM 826 O O . PHE A 1 99 ? 5.499 -1.735 10.717 1.00 96.50 99 PHE A O 1
ATOM 833 N N . PHE A 1 100 ? 3.942 -1.597 9.095 1.00 95.31 100 PHE A N 1
ATOM 834 C CA . PHE A 1 100 ? 3.634 -0.182 9.351 1.00 95.31 100 PHE A CA 1
ATOM 835 C C . PHE A 1 100 ? 3.184 0.046 10.801 1.00 95.31 100 PHE A C 1
ATOM 837 O O . PHE A 1 100 ? 3.738 0.910 11.479 1.00 95.31 100 PHE A O 1
ATOM 844 N N . GLY A 1 101 ? 2.231 -0.750 11.301 1.00 93.69 101 GLY A N 1
ATOM 845 C CA . GLY A 1 101 ? 1.756 -0.644 12.687 1.00 93.69 101 GLY A CA 1
ATOM 846 C C . GLY A 1 101 ? 2.874 -0.813 13.718 1.00 93.69 101 GLY A C 1
ATOM 847 O O . GLY A 1 101 ? 3.007 0.003 14.630 1.00 93.69 101 GLY A O 1
ATOM 848 N N . LYS A 1 102 ? 3.735 -1.823 13.537 1.00 94.69 102 LYS A N 1
ATOM 849 C CA . LYS A 1 102 ? 4.905 -2.037 14.399 1.00 94.69 102 LYS A CA 1
ATOM 850 C C . LYS A 1 102 ? 5.878 -0.850 14.348 1.00 94.69 102 LYS A C 1
ATOM 852 O O . LYS A 1 102 ? 6.243 -0.327 15.398 1.00 94.69 102 LYS A O 1
ATOM 857 N N . TYR A 1 103 ? 6.270 -0.408 13.153 1.00 96.00 103 TYR A N 1
ATOM 858 C CA . TYR A 1 103 ? 7.268 0.650 12.987 1.00 96.00 103 TYR A CA 1
ATOM 859 C C . TYR A 1 103 ? 6.794 1.996 13.556 1.00 96.00 103 TYR A C 1
ATOM 861 O O . TYR A 1 103 ? 7.589 2.719 14.156 1.00 96.00 103 TYR A O 1
ATOM 869 N N . LEU A 1 104 ? 5.503 2.321 13.418 1.00 94.38 104 LEU A N 1
ATOM 870 C CA . LEU A 1 104 ? 4.913 3.548 13.965 1.00 94.38 104 LEU A CA 1
ATOM 871 C C . LEU A 1 104 ? 4.867 3.555 15.501 1.00 94.38 104 LEU A C 1
ATOM 873 O O . LEU A 1 104 ? 5.055 4.618 16.085 1.00 94.38 104 LEU A O 1
ATOM 877 N N . ASN A 1 105 ? 4.702 2.402 16.159 1.00 92.69 105 ASN A N 1
ATOM 878 C CA . ASN A 1 105 ? 4.848 2.303 17.618 1.00 92.69 105 ASN A CA 1
ATOM 879 C C . ASN A 1 105 ? 6.303 2.513 18.061 1.00 92.69 105 ASN A C 1
ATOM 881 O O . ASN A 1 105 ? 6.570 3.236 19.016 1.00 92.69 105 ASN A O 1
ATOM 885 N N . GLU A 1 106 ? 7.254 1.895 17.356 1.00 94.38 106 GLU A N 1
ATOM 886 C CA . GLU A 1 106 ? 8.682 1.946 17.703 1.00 94.38 106 GLU A CA 1
ATOM 887 C C . GLU A 1 106 ? 9.308 3.331 17.444 1.00 94.38 106 GLU A C 1
ATOM 889 O O . GLU A 1 106 ? 10.211 3.743 18.167 1.00 94.38 106 GLU A O 1
ATOM 894 N N . ASN A 1 107 ? 8.808 4.070 16.446 1.00 95.44 107 ASN A N 1
ATOM 895 C CA . ASN A 1 107 ? 9.374 5.347 15.984 1.00 95.44 107 ASN A CA 1
ATOM 896 C C . ASN A 1 107 ? 8.417 6.546 16.166 1.00 95.44 107 ASN A C 1
ATOM 898 O O . ASN A 1 107 ? 8.706 7.648 15.694 1.00 95.44 107 ASN A O 1
ATOM 902 N N . GLY A 1 108 ? 7.276 6.349 16.831 1.00 92.38 108 GLY A N 1
ATOM 903 C CA . GLY A 1 108 ? 6.244 7.359 17.080 1.00 92.38 108 GLY A CA 1
ATOM 904 C C . GLY A 1 108 ? 5.387 7.728 15.859 1.00 92.38 108 GLY A C 1
ATOM 905 O O . GLY A 1 108 ? 5.864 7.828 14.727 1.00 92.38 108 GLY A O 1
ATOM 906 N N . LEU A 1 109 ? 4.107 8.018 16.102 1.00 90.94 109 LEU A N 1
ATOM 907 C CA . LEU A 1 109 ? 3.124 8.354 15.069 1.00 90.94 109 LEU A CA 1
ATOM 908 C C . LEU A 1 109 ? 3.320 9.778 14.503 1.00 90.94 109 LEU A C 1
ATOM 910 O O . LEU A 1 109 ? 2.797 10.758 15.032 1.00 90.94 109 LEU A O 1
ATOM 914 N N . ASN A 1 110 ? 4.082 9.899 13.412 1.00 90.62 110 ASN A N 1
ATOM 915 C CA . ASN A 1 110 ? 4.304 11.158 12.689 1.00 90.62 110 ASN A CA 1
ATOM 916 C C . ASN A 1 110 ? 4.643 10.927 11.200 1.00 90.62 110 ASN A C 1
ATOM 918 O O . ASN A 1 110 ? 4.937 9.803 10.786 1.00 90.62 110 ASN A O 1
ATOM 922 N N . ASP A 1 111 ? 4.635 12.000 10.401 1.00 89.06 111 ASP A N 1
ATOM 923 C CA . ASP A 1 111 ? 4.872 11.941 8.951 1.00 89.06 111 ASP A CA 1
ATOM 924 C C . ASP A 1 111 ? 6.250 11.372 8.566 1.00 89.06 111 ASP A C 1
ATOM 926 O O . ASP A 1 111 ? 6.328 10.597 7.616 1.00 89.06 111 ASP A O 1
ATOM 930 N N . ASN A 1 112 ? 7.322 11.680 9.306 1.00 92.56 112 ASN A N 1
ATOM 931 C CA . ASN A 1 112 ? 8.666 11.181 8.988 1.00 92.56 112 ASN A CA 1
ATOM 932 C C . ASN A 1 112 ? 8.775 9.672 9.246 1.00 92.56 112 ASN A C 1
ATOM 934 O O . ASN A 1 112 ? 9.293 8.940 8.406 1.00 92.56 112 ASN A O 1
ATOM 938 N N . SER A 1 113 ? 8.255 9.190 10.380 1.00 94.44 113 SER A N 1
ATOM 939 C CA . SER A 1 113 ? 8.237 7.753 10.695 1.00 94.44 113 SER A CA 1
ATOM 940 C C . SER A 1 113 ? 7.382 6.968 9.696 1.00 94.44 113 SER A C 1
ATOM 942 O O . SER A 1 113 ? 7.723 5.847 9.327 1.00 94.44 113 SER A O 1
ATOM 944 N N . PHE A 1 114 ? 6.313 7.577 9.185 1.00 94.31 114 PHE A N 1
ATOM 945 C CA . PHE A 1 114 ? 5.490 7.008 8.123 1.00 94.31 114 PHE A CA 1
ATOM 946 C C . PHE A 1 114 ? 6.206 6.977 6.754 1.00 94.31 114 PHE A C 1
ATOM 948 O O . PHE A 1 114 ? 6.209 5.939 6.091 1.00 94.31 114 PHE A O 1
ATOM 955 N N . GLU A 1 115 ? 6.865 8.071 6.345 1.00 94.06 115 GLU A N 1
ATOM 956 C CA . GLU A 1 115 ? 7.698 8.121 5.128 1.00 94.06 115 GLU A CA 1
ATOM 957 C C . GLU A 1 115 ? 8.854 7.101 5.181 1.00 94.06 115 GLU A C 1
ATOM 959 O O . GLU A 1 115 ? 9.169 6.466 4.173 1.00 94.06 115 GLU A O 1
ATOM 964 N N . ASN A 1 116 ? 9.466 6.909 6.353 1.00 96.00 116 ASN A N 1
ATOM 965 C CA . ASN A 1 116 ? 10.556 5.951 6.550 1.00 96.00 116 ASN A CA 1
ATOM 966 C C . ASN A 1 116 ? 10.072 4.492 6.542 1.00 96.00 116 ASN A C 1
ATOM 968 O O . ASN A 1 116 ? 10.746 3.642 5.966 1.00 96.00 116 ASN A O 1
ATOM 972 N N . ALA A 1 117 ? 8.898 4.191 7.109 1.00 97.12 117 ALA A N 1
ATOM 973 C CA . ALA A 1 117 ? 8.311 2.852 7.029 1.00 97.12 117 ALA A CA 1
ATOM 974 C C . ALA A 1 117 ? 8.072 2.422 5.570 1.00 97.12 117 ALA A C 1
ATOM 976 O O . ALA A 1 117 ? 8.457 1.320 5.178 1.00 97.12 117 ALA A O 1
ATOM 977 N N . LEU A 1 118 ? 7.507 3.309 4.743 1.00 97.12 118 LEU A N 1
ATOM 978 C CA . LEU A 1 118 ? 7.328 3.046 3.313 1.00 97.12 118 LEU A CA 1
ATOM 979 C C . LEU A 1 118 ? 8.670 2.828 2.600 1.00 97.12 118 LEU A C 1
ATOM 981 O O . LEU A 1 118 ? 8.795 1.895 1.807 1.00 97.12 118 LEU A O 1
ATOM 985 N N . LEU A 1 119 ? 9.671 3.666 2.887 1.00 96.69 119 LEU A N 1
ATOM 986 C CA . LEU A 1 119 ? 11.001 3.533 2.294 1.00 96.69 119 LEU A CA 1
ATOM 987 C C . LEU A 1 119 ? 11.614 2.159 2.598 1.00 96.69 119 LEU A C 1
ATOM 989 O O . LEU A 1 119 ? 12.063 1.491 1.675 1.00 96.69 119 LEU A O 1
ATOM 993 N N . ILE A 1 120 ? 11.533 1.694 3.847 1.00 97.56 120 ILE A N 1
ATOM 994 C CA . ILE A 1 120 ? 12.045 0.379 4.263 1.00 97.56 120 ILE A CA 1
ATOM 995 C C . ILE A 1 120 ? 11.321 -0.775 3.540 1.00 97.56 120 ILE A C 1
ATOM 997 O O . ILE A 1 120 ? 11.935 -1.804 3.255 1.00 97.56 120 ILE A O 1
ATOM 1001 N N . LEU A 1 121 ? 10.029 -0.641 3.209 1.00 96.56 121 LEU A N 1
ATOM 1002 C CA . LEU A 1 121 ? 9.334 -1.636 2.377 1.00 96.56 121 LEU A CA 1
ATOM 1003 C C . LEU A 1 121 ? 9.821 -1.615 0.921 1.00 96.56 121 LEU A C 1
ATOM 1005 O O . LEU A 1 121 ? 10.096 -2.679 0.362 1.00 96.56 121 LEU A O 1
ATOM 1009 N N . ALA A 1 122 ? 9.998 -0.431 0.329 1.00 96.50 122 ALA A N 1
ATOM 1010 C CA . ALA A 1 122 ? 10.545 -0.298 -1.021 1.00 96.50 122 ALA A CA 1
ATOM 1011 C C . ALA A 1 122 ? 11.992 -0.824 -1.109 1.00 96.50 122 ALA A C 1
ATOM 1013 O O . ALA A 1 122 ? 12.330 -1.553 -2.040 1.00 96.50 122 ALA A O 1
ATOM 1014 N N . GLU A 1 123 ? 12.828 -0.537 -0.110 1.00 96.19 123 GLU A N 1
ATOM 1015 C CA . GLU A 1 123 ? 14.199 -1.045 0.011 1.00 96.19 123 GLU A CA 1
ATOM 1016 C C . GLU A 1 123 ? 14.232 -2.573 0.132 1.00 96.19 123 GLU A C 1
ATOM 1018 O O . GLU A 1 123 ? 15.022 -3.208 -0.561 1.00 96.19 123 GLU A O 1
ATOM 1023 N N . ARG A 1 124 ? 13.320 -3.194 0.895 1.00 95.75 124 ARG A N 1
ATOM 1024 C CA . ARG A 1 124 ? 13.173 -4.665 0.943 1.00 95.75 124 ARG A CA 1
ATOM 1025 C C . ARG A 1 124 ? 12.731 -5.269 -0.394 1.00 95.75 124 ARG A C 1
ATOM 1027 O O . ARG A 1 124 ? 13.195 -6.353 -0.748 1.00 95.75 124 ARG A O 1
ATOM 1034 N N . HIS A 1 125 ? 11.863 -4.594 -1.155 1.00 94.56 125 HIS A N 1
ATOM 1035 C CA . HIS A 1 125 ? 11.522 -5.018 -2.523 1.00 94.56 125 HIS A CA 1
ATOM 1036 C C . HIS A 1 125 ? 12.744 -4.952 -3.447 1.00 94.56 125 HIS A C 1
ATOM 1038 O O . HIS A 1 125 ? 13.002 -5.905 -4.185 1.00 94.56 125 HIS A O 1
ATOM 1044 N N . ILE A 1 126 ? 13.532 -3.877 -3.363 1.00 96.12 126 ILE A N 1
ATOM 1045 C CA . ILE A 1 126 ? 14.776 -3.711 -4.126 1.00 96.12 126 ILE A CA 1
ATOM 1046 C C . ILE A 1 126 ? 15.816 -4.761 -3.716 1.00 96.12 126 ILE A C 1
ATOM 1048 O O . ILE A 1 126 ? 16.429 -5.378 -4.581 1.00 96.12 126 ILE A O 1
ATOM 1052 N N . GLU A 1 127 ? 15.997 -5.025 -2.423 1.00 96.44 127 GLU A N 1
ATOM 1053 C CA . GLU A 1 127 ? 16.939 -6.028 -1.921 1.00 96.44 127 GLU A CA 1
ATOM 1054 C C . GLU A 1 127 ? 16.585 -7.432 -2.427 1.00 96.44 127 GLU A C 1
ATOM 1056 O O . GLU A 1 127 ? 17.458 -8.138 -2.945 1.00 96.44 127 GLU A O 1
ATOM 1061 N N . LYS A 1 128 ? 15.305 -7.818 -2.337 1.00 94.44 128 LYS A N 1
ATOM 1062 C CA . LYS A 1 128 ? 14.800 -9.121 -2.788 1.00 94.44 128 LYS A CA 1
ATOM 1063 C C . LYS A 1 128 ? 14.901 -9.290 -4.306 1.00 94.44 128 LYS A C 1
ATOM 1065 O O . LYS A 1 128 ? 15.419 -10.300 -4.772 1.00 94.44 128 LYS A O 1
ATOM 1070 N N . ASN A 1 129 ? 14.402 -8.321 -5.074 1.00 93.25 129 ASN A N 1
ATOM 1071 C CA . ASN A 1 129 ? 14.179 -8.469 -6.519 1.00 93.25 129 ASN A CA 1
ATOM 1072 C C . ASN A 1 129 ? 15.260 -7.788 -7.388 1.00 93.25 129 ASN A C 1
ATOM 1074 O O . ASN A 1 129 ? 15.176 -7.820 -8.615 1.00 93.25 129 ASN A O 1
ATOM 1078 N N . LYS A 1 130 ? 16.251 -7.134 -6.763 1.00 94.50 130 LYS A N 1
ATOM 1079 C CA . LYS A 1 130 ? 17.297 -6.271 -7.368 1.00 94.50 130 LYS A CA 1
ATOM 1080 C C . LYS A 1 130 ? 16.769 -5.060 -8.154 1.00 94.50 130 LYS A C 1
ATOM 1082 O O . LYS A 1 130 ? 17.523 -4.397 -8.859 1.00 94.50 130 LYS A O 1
ATOM 1087 N N . ARG A 1 131 ? 15.477 -4.762 -8.002 1.00 93.69 131 ARG A N 1
ATOM 1088 C CA . ARG A 1 131 ? 14.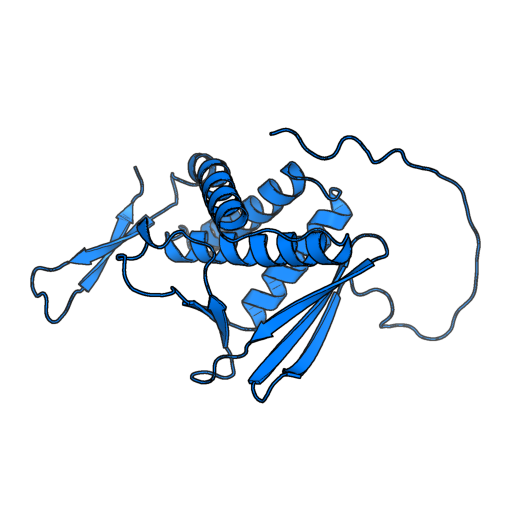748 -3.608 -8.541 1.00 93.69 131 ARG A CA 1
ATOM 1089 C C . ARG A 1 131 ? 13.417 -3.446 -7.807 1.00 93.69 131 ARG A C 1
ATOM 1091 O O . ARG A 1 131 ? 12.973 -4.367 -7.127 1.00 93.69 131 ARG A O 1
ATOM 1098 N N . ILE A 1 132 ? 12.748 -2.326 -8.034 1.00 95.06 132 ILE A N 1
ATOM 1099 C CA . ILE A 1 132 ? 11.307 -2.168 -7.814 1.00 95.06 132 ILE A CA 1
ATOM 1100 C C . ILE A 1 132 ? 10.670 -1.701 -9.127 1.00 95.06 132 ILE A C 1
ATOM 1102 O O . ILE A 1 132 ? 11.302 -0.962 -9.885 1.00 95.06 132 ILE A O 1
ATOM 1106 N N . ILE A 1 133 ? 9.458 -2.163 -9.431 1.00 93.31 133 ILE A N 1
ATOM 1107 C CA . ILE A 1 133 ? 8.686 -1.648 -10.571 1.00 93.31 133 ILE A CA 1
ATOM 1108 C C . ILE A 1 133 ? 7.696 -0.578 -10.104 1.00 93.31 133 ILE A C 1
ATOM 1110 O O . ILE A 1 133 ? 7.304 -0.537 -8.939 1.00 93.31 133 ILE A O 1
ATOM 1114 N N . ASP A 1 134 ? 7.297 0.294 -11.018 1.00 88.94 134 ASP A N 1
ATOM 1115 C CA . ASP A 1 134 ? 6.321 1.359 -10.792 1.00 88.94 134 ASP A CA 1
ATOM 1116 C C . ASP A 1 134 ? 5.045 0.885 -10.074 1.00 88.94 134 ASP A C 1
ATOM 1118 O O . ASP A 1 134 ? 4.680 1.450 -9.046 1.00 88.94 134 ASP A O 1
ATOM 1122 N N . ASN A 1 135 ? 4.413 -0.195 -10.536 1.00 88.06 135 ASN A N 1
ATOM 1123 C CA . ASN A 1 135 ? 3.185 -0.713 -9.928 1.00 88.06 135 ASN A CA 1
ATOM 1124 C C . ASN A 1 135 ? 3.389 -1.307 -8.516 1.00 88.06 135 ASN A C 1
ATOM 1126 O O . ASN A 1 135 ? 2.506 -1.135 -7.677 1.00 88.06 135 ASN A O 1
ATOM 1130 N N . ASP A 1 136 ? 4.547 -1.912 -8.214 1.00 91.75 136 ASP A N 1
ATOM 1131 C CA . ASP A 1 136 ? 4.907 -2.337 -6.846 1.00 91.75 136 ASP A CA 1
ATOM 1132 C C . ASP A 1 136 ? 4.988 -1.115 -5.917 1.00 91.75 136 ASP A C 1
ATOM 1134 O O . ASP A 1 136 ? 4.402 -1.093 -4.834 1.00 91.75 136 ASP A O 1
ATOM 1138 N N . LEU A 1 137 ? 5.703 -0.070 -6.356 1.00 93.62 137 LEU A N 1
ATOM 1139 C CA . LEU A 1 137 ? 5.865 1.174 -5.604 1.00 93.62 137 LEU A CA 1
ATOM 1140 C C . LEU A 1 137 ? 4.515 1.854 -5.349 1.00 93.62 137 LEU A C 1
ATOM 1142 O O . LEU A 1 137 ? 4.254 2.311 -4.237 1.00 93.62 137 LEU A O 1
ATOM 1146 N N . TYR A 1 138 ? 3.652 1.921 -6.361 1.00 92.19 138 TYR A N 1
ATOM 1147 C CA . TYR A 1 138 ? 2.329 2.525 -6.231 1.00 92.19 138 TYR A CA 1
ATOM 1148 C C . TYR A 1 138 ? 1.422 1.725 -5.281 1.00 92.19 138 TYR A C 1
ATOM 1150 O O . TYR A 1 138 ? 0.765 2.336 -4.439 1.00 92.19 138 TYR A O 1
ATOM 1158 N N . GLY A 1 139 ? 1.447 0.387 -5.337 1.00 93.12 139 GLY A N 1
ATOM 1159 C CA . GLY A 1 139 ? 0.735 -0.476 -4.386 1.00 93.12 139 GLY A CA 1
ATOM 1160 C C . GLY A 1 139 ? 1.205 -0.272 -2.941 1.00 93.12 139 GLY A C 1
ATOM 1161 O O . GLY A 1 139 ? 0.381 -0.102 -2.042 1.00 93.12 139 GLY A O 1
ATOM 1162 N N . LEU A 1 140 ? 2.521 -0.176 -2.713 1.00 95.19 140 LEU A N 1
ATOM 1163 C CA . LEU A 1 140 ? 3.089 0.151 -1.397 1.00 95.19 140 LEU A CA 1
ATOM 1164 C C . LEU A 1 140 ? 2.633 1.530 -0.882 1.00 95.19 140 LEU A C 1
ATOM 1166 O O . LEU A 1 140 ? 2.337 1.670 0.306 1.00 95.19 140 LEU A O 1
ATOM 1170 N N . ILE A 1 141 ? 2.537 2.546 -1.751 1.00 95.31 141 ILE A N 1
ATOM 1171 C CA . ILE A 1 141 ? 2.016 3.881 -1.392 1.00 95.31 141 ILE A CA 1
ATOM 1172 C C . ILE A 1 141 ? 0.528 3.811 -1.020 1.00 95.31 141 ILE A C 1
ATOM 1174 O O . ILE A 1 141 ? 0.113 4.421 -0.032 1.00 95.31 141 ILE A O 1
ATOM 1178 N N . ASP A 1 142 ? -0.273 3.058 -1.775 1.00 94.56 142 ASP A N 1
ATOM 1179 C CA . ASP A 1 142 ? -1.703 2.897 -1.507 1.00 94.56 142 ASP A CA 1
ATOM 1180 C C . ASP A 1 142 ? -1.959 2.127 -0.197 1.00 94.56 142 ASP A C 1
ATOM 1182 O O . ASP A 1 142 ? -2.748 2.583 0.634 1.00 94.56 142 ASP A O 1
ATOM 1186 N N . MET A 1 143 ? -1.223 1.043 0.075 1.00 95.25 143 MET A N 1
ATOM 1187 C CA . MET A 1 143 ? -1.285 0.325 1.360 1.00 95.25 143 MET A CA 1
ATOM 1188 C C . MET A 1 143 ? -0.803 1.181 2.540 1.00 95.25 143 MET A C 1
ATOM 1190 O O . MET A 1 143 ? -1.398 1.136 3.619 1.00 95.25 143 MET A O 1
ATOM 1194 N N . ALA A 1 144 ? 0.208 2.033 2.345 1.00 94.88 144 ALA A N 1
ATOM 1195 C CA . ALA A 1 144 ? 0.596 3.020 3.351 1.00 94.88 144 ALA A CA 1
ATOM 1196 C C . ALA A 1 144 ? -0.572 3.978 3.661 1.00 94.88 144 ALA A C 1
ATOM 1198 O O . ALA A 1 144 ? -0.894 4.231 4.827 1.00 94.88 144 ALA A O 1
ATOM 1199 N N . LEU A 1 145 ? -1.246 4.502 2.630 1.00 95.25 145 LEU A N 1
ATOM 1200 C CA . LEU A 1 145 ? -2.402 5.385 2.802 1.00 95.25 145 LEU A CA 1
ATOM 1201 C C . LEU A 1 145 ? -3.585 4.694 3.486 1.00 95.25 145 LEU A C 1
ATOM 1203 O O . LEU A 1 145 ? -4.261 5.350 4.277 1.00 95.25 145 LEU A O 1
ATOM 1207 N N . MET A 1 146 ? -3.803 3.393 3.286 1.00 95.12 146 MET A N 1
ATOM 1208 C CA . MET A 1 146 ?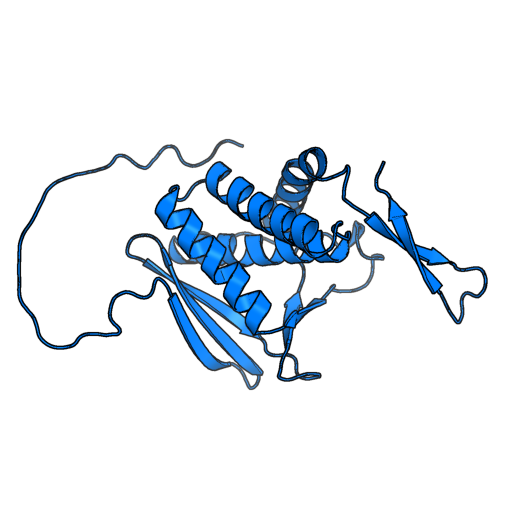 -4.793 2.636 4.067 1.00 95.12 146 MET A CA 1
ATOM 1209 C C . MET A 1 146 ? -4.497 2.683 5.568 1.00 95.12 146 MET A C 1
ATOM 1211 O O . MET A 1 146 ? -5.377 3.012 6.362 1.00 95.12 146 MET A O 1
ATOM 1215 N N . VAL A 1 147 ? -3.242 2.455 5.971 1.00 95.19 147 VAL A N 1
ATOM 1216 C CA . VAL A 1 147 ? -2.843 2.580 7.383 1.00 95.19 147 VAL A CA 1
ATOM 1217 C C . VAL A 1 147 ? -3.077 4.009 7.879 1.00 95.19 147 VAL A C 1
ATOM 1219 O O . VAL A 1 147 ? -3.698 4.212 8.923 1.00 95.19 147 VAL A O 1
ATOM 1222 N N . LYS A 1 148 ? -2.644 5.022 7.118 1.00 94.00 148 LYS A N 1
ATOM 1223 C CA . LYS A 1 148 ? -2.776 6.435 7.513 1.00 94.00 148 LYS A CA 1
ATOM 1224 C C . LYS A 1 148 ? -4.229 6.900 7.627 1.00 94.00 148 LYS A C 1
ATOM 1226 O O . LYS A 1 148 ? -4.543 7.694 8.512 1.00 94.00 148 LYS A O 1
ATOM 1231 N N . THR A 1 149 ? -5.108 6.414 6.755 1.00 94.31 149 THR A N 1
ATOM 1232 C CA . THR A 1 149 ? -6.535 6.764 6.747 1.00 94.31 149 THR A CA 1
ATOM 1233 C C . THR A 1 149 ? -7.298 6.055 7.862 1.00 94.31 149 THR A C 1
ATOM 1235 O O . THR A 1 149 ? -8.038 6.728 8.576 1.00 94.31 149 THR A O 1
ATOM 1238 N N . SER A 1 150 ? -7.058 4.760 8.109 1.00 94.50 150 SER A N 1
ATOM 1239 C CA . SER A 1 150 ? -7.633 4.055 9.267 1.00 94.50 150 SER A CA 1
ATOM 1240 C C . SER A 1 150 ? -7.193 4.660 10.604 1.00 94.50 150 SER A C 1
ATOM 1242 O O . SER A 1 150 ? -8.017 4.785 11.511 1.00 94.50 150 SER A O 1
ATOM 1244 N N . ILE A 1 151 ? -5.930 5.092 10.729 1.00 93.19 151 ILE A N 1
ATOM 1245 C CA . ILE A 1 151 ? -5.459 5.830 11.913 1.00 93.19 151 ILE A CA 1
ATOM 1246 C C . ILE A 1 151 ? -6.195 7.171 12.036 1.00 93.19 151 ILE A C 1
ATOM 1248 O O . ILE A 1 151 ? -6.768 7.460 13.081 1.00 93.19 151 ILE A O 1
ATOM 1252 N N . ALA A 1 152 ? -6.227 7.998 10.987 1.00 92.12 152 ALA A N 1
ATOM 1253 C CA . ALA A 1 152 ? -6.922 9.288 11.049 1.00 92.12 152 ALA A CA 1
ATOM 1254 C C . ALA A 1 152 ? -8.404 9.128 11.441 1.00 92.12 152 ALA A C 1
ATOM 1256 O O . ALA A 1 152 ? -8.902 9.873 12.290 1.00 92.12 152 ALA A O 1
ATOM 1257 N N . LEU A 1 153 ? -9.072 8.101 10.906 1.00 91.88 153 LEU A N 1
ATOM 1258 C CA . LEU A 1 153 ? -10.468 7.785 11.191 1.00 91.88 153 LEU A CA 1
ATOM 1259 C C . LEU A 1 153 ? -10.708 7.410 12.664 1.00 91.88 153 LEU A C 1
ATOM 1261 O O . LEU A 1 153 ? -11.714 7.842 13.227 1.00 91.88 153 LEU A O 1
ATOM 1265 N N . SER A 1 154 ? -9.792 6.689 13.329 1.00 90.06 154 SER A N 1
ATOM 1266 C CA . SER A 1 154 ? -9.928 6.407 14.771 1.00 90.06 154 SER A CA 1
ATOM 1267 C C . SER A 1 154 ? -9.830 7.676 15.623 1.00 90.06 154 SER A C 1
ATOM 1269 O O . SER A 1 154 ? -10.521 7.797 16.633 1.00 90.06 154 SER A O 1
ATOM 1271 N N . TYR A 1 155 ? -9.044 8.664 15.182 1.00 85.25 155 TYR A N 1
ATOM 1272 C CA . TYR A 1 155 ? -9.001 10.015 15.758 1.00 85.25 155 TYR A CA 1
ATOM 1273 C C . TYR A 1 155 ? -10.064 10.959 15.151 1.00 85.25 155 TYR A C 1
ATOM 1275 O O . TYR A 1 155 ? -9.900 12.179 15.163 1.00 85.25 155 TYR A O 1
ATOM 1283 N N . LYS A 1 156 ? -11.168 10.405 14.623 1.00 87.81 156 LYS A N 1
ATOM 1284 C CA . LYS A 1 156 ? -12.338 11.116 14.062 1.00 87.81 156 LYS A CA 1
ATOM 1285 C C . LYS A 1 156 ? -12.018 12.103 12.927 1.00 87.81 156 LYS A C 1
ATOM 1287 O O . LYS A 1 156 ? -12.814 12.992 12.638 1.00 87.81 156 LYS A O 1
ATOM 1292 N N . THR A 1 157 ? -10.875 11.941 12.267 1.00 89.50 157 THR A N 1
ATOM 1293 C CA . THR A 1 157 ? -10.449 12.747 11.118 1.00 89.50 157 THR A CA 1
ATOM 1294 C C . THR A 1 157 ? -10.727 11.983 9.826 1.00 89.50 157 THR A C 1
ATOM 1296 O O . THR A 1 157 ? -10.296 10.845 9.668 1.00 89.50 157 THR A O 1
ATOM 1299 N N . GLN A 1 158 ? -11.431 12.609 8.885 1.00 90.88 158 GLN A N 1
ATOM 1300 C CA . GLN A 1 158 ? -11.699 12.045 7.560 1.00 90.88 158 GLN A CA 1
ATOM 1301 C C . GLN A 1 158 ? -11.008 12.871 6.473 1.00 90.88 158 GLN A C 1
ATOM 1303 O O . GLN A 1 158 ? -10.886 14.090 6.597 1.00 90.88 158 GLN A O 1
ATOM 1308 N N . PHE A 1 159 ? -10.573 12.201 5.405 1.00 90.69 159 PHE A N 1
ATOM 1309 C CA . PHE A 1 159 ? -9.978 12.834 4.230 1.00 90.69 159 PHE A CA 1
ATOM 1310 C C . PHE A 1 159 ? -10.888 12.661 3.013 1.00 90.69 159 PHE A C 1
ATOM 1312 O O . PHE A 1 159 ? -11.376 11.562 2.750 1.00 90.69 159 PHE A O 1
ATOM 1319 N N . ASN A 1 160 ? -11.085 13.735 2.252 1.00 90.75 160 ASN A N 1
ATOM 1320 C CA . ASN A 1 160 ? -11.762 13.688 0.960 1.00 90.75 160 ASN A CA 1
ATOM 1321 C C . ASN A 1 160 ? -10.821 13.204 -0.163 1.00 90.75 160 ASN A C 1
ATOM 1323 O O . ASN A 1 160 ? -9.600 13.145 -0.001 1.00 90.75 160 ASN A O 1
ATOM 1327 N N . SER A 1 161 ? -11.388 12.889 -1.328 1.00 87.00 161 SER A N 1
ATOM 1328 C CA . SER A 1 161 ? -10.653 12.340 -2.476 1.00 87.00 161 SER A CA 1
ATOM 1329 C C . SER A 1 161 ? -9.481 13.207 -2.954 1.00 87.00 161 SER A C 1
ATOM 1331 O O . SER A 1 161 ? -8.462 12.658 -3.365 1.00 87.00 161 SER A O 1
ATOM 1333 N N . GLU A 1 162 ? -9.572 14.540 -2.880 1.00 88.88 162 GLU A N 1
ATOM 1334 C CA . GLU A 1 162 ? -8.471 15.426 -3.290 1.00 88.88 162 GLU A CA 1
ATOM 1335 C C . GLU A 1 162 ? -7.344 15.470 -2.253 1.00 88.88 162 GLU A C 1
ATOM 1337 O O . GLU A 1 162 ? -6.169 15.469 -2.620 1.00 88.88 162 GLU A O 1
ATOM 1342 N N . GLN A 1 163 ? -7.675 15.422 -0.959 1.00 92.19 163 GLN A N 1
ATOM 1343 C CA . GLN A 1 163 ? -6.679 15.263 0.105 1.00 92.19 163 GLN A CA 1
ATOM 1344 C C . GLN A 1 163 ? -5.926 13.935 -0.048 1.00 92.19 163 GLN A C 1
ATOM 1346 O O . GLN A 1 163 ? -4.700 13.921 0.037 1.00 92.19 163 GLN A O 1
ATOM 1351 N N . LEU A 1 164 ? -6.631 12.842 -0.355 1.00 91.25 164 LEU A N 1
ATOM 1352 C CA . LEU A 1 164 ? -6.034 11.520 -0.570 1.00 91.25 164 LEU A CA 1
ATOM 1353 C C . LEU A 1 164 ? -5.102 11.496 -1.793 1.00 91.25 164 LEU A C 1
ATOM 1355 O O . LEU A 1 164 ? -3.954 11.071 -1.663 1.00 91.25 164 LEU A O 1
ATOM 1359 N N . LYS A 1 165 ? -5.533 12.039 -2.942 1.00 90.00 165 LYS A N 1
ATOM 1360 C CA . LYS A 1 165 ? -4.673 12.221 -4.130 1.00 90.00 165 LYS A CA 1
ATOM 1361 C C . LYS A 1 165 ? -3.442 13.078 -3.822 1.00 90.00 165 LYS A C 1
ATOM 1363 O O . LYS A 1 165 ? -2.333 12.740 -4.231 1.00 90.00 165 LYS A O 1
ATOM 1368 N N . GLY A 1 166 ? -3.623 14.183 -3.094 1.00 91.56 166 GLY A N 1
ATOM 1369 C CA . GLY A 1 166 ? -2.537 15.078 -2.692 1.00 91.56 166 GLY A CA 1
ATOM 1370 C C . GLY A 1 166 ? -1.521 14.393 -1.776 1.00 91.56 166 GLY A C 1
ATOM 1371 O O . GLY A 1 166 ? -0.317 14.558 -1.960 1.00 91.56 166 GLY A O 1
ATOM 1372 N N . MET A 1 167 ? -1.992 13.566 -0.837 1.00 92.94 167 MET A N 1
ATOM 1373 C CA . MET A 1 167 ? -1.140 12.740 0.021 1.00 92.94 167 MET A CA 1
ATOM 1374 C C . MET A 1 167 ? -0.399 11.665 -0.786 1.00 92.94 167 MET A C 1
ATOM 1376 O O . MET A 1 167 ? 0.804 11.512 -0.593 1.00 92.94 167 MET A O 1
ATOM 1380 N N . TRP A 1 168 ? -1.063 10.986 -1.729 1.00 93.69 168 TRP A N 1
ATOM 1381 C CA . TRP A 1 168 ? -0.444 10.006 -2.636 1.00 93.69 168 TRP A CA 1
ATOM 1382 C C . TRP A 1 168 ? 0.707 10.627 -3.444 1.00 93.69 168 TRP A C 1
ATOM 1384 O O . TRP A 1 168 ? 1.828 10.121 -3.426 1.00 93.69 168 TRP A O 1
ATOM 1394 N N . LEU A 1 169 ? 0.463 11.782 -4.076 1.00 91.88 169 LEU A N 1
ATOM 1395 C CA . LEU A 1 169 ? 1.469 12.523 -4.850 1.00 91.88 169 LEU A CA 1
ATOM 1396 C C . LEU A 1 169 ? 2.627 13.028 -3.979 1.00 91.88 169 LEU A C 1
ATOM 1398 O O . LEU A 1 169 ? 3.787 12.931 -4.378 1.00 91.88 169 LEU A O 1
ATOM 1402 N N . TYR A 1 170 ? 2.334 13.546 -2.784 1.00 92.44 170 TYR A N 1
ATOM 1403 C CA . TYR A 1 170 ? 3.357 13.980 -1.830 1.00 92.44 170 TYR A CA 1
ATOM 1404 C C . TYR A 1 170 ? 4.267 12.814 -1.411 1.00 92.44 170 TYR A C 1
ATOM 1406 O O . TYR A 1 170 ? 5.489 12.957 -1.425 1.00 92.44 170 TYR A O 1
ATOM 1414 N N . ILE A 1 171 ? 3.687 11.652 -1.094 1.00 93.25 171 ILE A N 1
ATOM 1415 C CA . ILE A 1 171 ? 4.435 10.449 -0.713 1.00 93.25 171 ILE A CA 1
ATOM 1416 C C . ILE A 1 171 ? 5.292 9.951 -1.887 1.00 93.25 171 ILE A C 1
ATOM 1418 O O . ILE A 1 171 ? 6.482 9.702 -1.695 1.00 93.25 171 ILE A O 1
ATOM 1422 N N . LEU A 1 172 ? 4.739 9.866 -3.105 1.00 92.44 172 LEU A N 1
ATOM 1423 C CA . LEU A 1 172 ? 5.506 9.482 -4.296 1.00 92.44 172 LEU A CA 1
ATOM 1424 C C . LEU A 1 172 ? 6.720 10.400 -4.492 1.00 92.44 172 LEU A C 1
ATOM 1426 O O . LEU A 1 172 ? 7.844 9.914 -4.604 1.00 92.44 172 LEU A O 1
ATOM 1430 N N . ASN A 1 173 ? 6.516 11.719 -4.448 1.00 91.62 173 ASN A N 1
ATOM 1431 C CA . ASN A 1 173 ? 7.577 12.712 -4.634 1.00 91.62 173 ASN A CA 1
ATOM 1432 C C . ASN A 1 173 ? 8.633 12.702 -3.510 1.00 91.62 173 ASN A C 1
ATOM 1434 O O . ASN A 1 173 ? 9.763 13.135 -3.734 1.00 91.62 173 ASN A O 1
ATOM 1438 N N . LYS A 1 174 ? 8.302 12.198 -2.313 1.00 91.62 174 LYS A N 1
ATOM 1439 C CA . LYS A 1 174 ? 9.250 11.998 -1.201 1.00 91.62 174 LYS A CA 1
ATOM 1440 C C . LYS A 1 174 ? 10.049 10.699 -1.303 1.00 91.62 174 LYS A C 1
ATOM 1442 O O . LYS A 1 174 ? 11.217 10.676 -0.909 1.00 91.62 174 LYS A O 1
ATOM 1447 N N . THR A 1 175 ? 9.440 9.631 -1.811 1.00 92.38 175 THR A N 1
ATOM 1448 C CA . THR A 1 175 ? 10.076 8.311 -1.927 1.00 92.38 175 THR A CA 1
ATOM 1449 C C . THR A 1 175 ? 10.921 8.205 -3.195 1.00 92.38 175 THR A C 1
ATOM 1451 O O . THR A 1 175 ? 12.071 7.773 -3.123 1.00 92.38 175 THR A O 1
ATOM 1454 N N . LEU A 1 176 ? 10.399 8.659 -4.340 1.00 92.12 176 LEU A N 1
ATOM 1455 C CA . LEU A 1 176 ? 11.013 8.517 -5.665 1.00 92.12 176 LEU A CA 1
ATOM 1456 C C . LEU A 1 176 ? 12.495 8.951 -5.723 1.00 92.12 176 LEU A C 1
ATOM 1458 O O . LEU A 1 176 ? 13.304 8.140 -6.178 1.00 92.12 176 LEU A O 1
ATOM 1462 N N . PRO A 1 177 ? 12.922 10.129 -5.214 1.00 93.25 177 PRO A N 1
ATOM 1463 C CA . PRO A 1 177 ? 14.327 10.546 -5.290 1.00 93.25 177 PRO A CA 1
ATOM 1464 C C . PRO A 1 177 ? 15.299 9.619 -4.548 1.00 93.25 177 PRO A C 1
ATOM 1466 O O . PRO A 1 177 ? 16.472 9.564 -4.906 1.00 93.25 177 PRO A O 1
ATOM 1469 N N . LYS A 1 178 ? 14.822 8.885 -3.532 1.00 94.19 178 LYS A N 1
ATOM 1470 C CA . LYS A 1 178 ? 15.632 7.959 -2.726 1.00 94.19 178 LYS A CA 1
ATOM 1471 C C . LYS A 1 178 ? 15.858 6.619 -3.436 1.00 94.19 178 LYS A C 1
ATOM 1473 O O . LYS A 1 178 ? 16.901 6.002 -3.254 1.00 94.19 178 LYS A O 1
ATOM 1478 N N . ILE A 1 179 ? 14.896 6.180 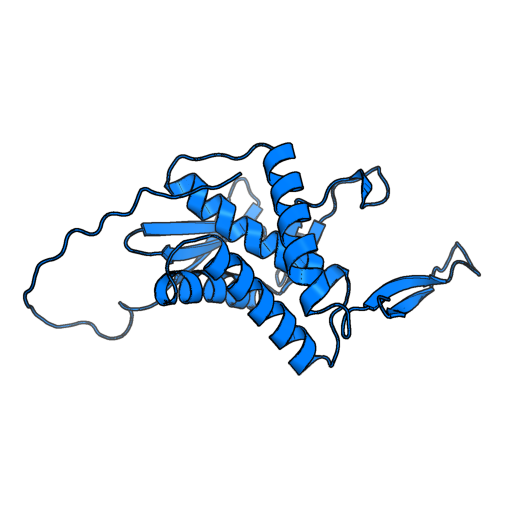-4.255 1.00 93.88 179 ILE A N 1
ATOM 1479 C CA . ILE A 1 179 ? 14.890 4.840 -4.871 1.00 93.88 179 ILE A CA 1
ATOM 1480 C C . ILE A 1 179 ? 15.052 4.827 -6.396 1.00 93.88 179 ILE A C 1
ATOM 1482 O O . ILE A 1 179 ? 15.240 3.745 -6.954 1.00 93.88 179 ILE A O 1
ATOM 1486 N N . LYS A 1 180 ? 15.002 5.980 -7.087 1.00 91.81 180 LYS A N 1
ATOM 1487 C CA . LYS A 1 180 ? 14.927 6.044 -8.563 1.00 91.81 180 LYS A CA 1
ATOM 1488 C C . LYS A 1 180 ? 15.998 5.226 -9.292 1.00 91.81 180 LYS A C 1
ATOM 1490 O O . LYS A 1 180 ? 15.703 4.594 -10.298 1.00 91.81 180 LYS A O 1
ATOM 1495 N N . ASN A 1 181 ? 17.206 5.133 -8.729 1.00 92.69 181 ASN A N 1
ATOM 1496 C CA . ASN A 1 181 ? 18.324 4.369 -9.295 1.00 92.69 181 ASN A CA 1
ATOM 1497 C C . ASN A 1 181 ? 18.037 2.858 -9.435 1.00 92.69 181 ASN A C 1
ATOM 1499 O O . ASN A 1 181 ? 18.757 2.181 -10.171 1.00 92.69 181 ASN A O 1
ATOM 1503 N N . ASN A 1 182 ? 17.004 2.347 -8.757 1.00 94.56 182 ASN A N 1
ATOM 1504 C CA . ASN A 1 182 ? 16.545 0.956 -8.767 1.00 94.56 182 ASN A CA 1
ATOM 1505 C C . ASN A 1 182 ? 15.083 0.807 -9.246 1.00 94.56 182 ASN A C 1
ATOM 1507 O O . ASN A 1 182 ? 14.545 -0.302 -9.208 1.00 94.56 182 ASN A O 1
ATOM 1511 N N . LEU A 1 183 ? 14.435 1.902 -9.661 1.00 94.44 183 LEU A N 1
ATOM 1512 C CA . LEU A 1 183 ? 13.055 1.919 -10.143 1.00 94.44 183 LEU A CA 1
ATOM 1513 C C . LEU A 1 183 ? 13.001 1.651 -11.653 1.00 94.44 183 LEU A C 1
ATOM 1515 O O . LEU A 1 183 ? 13.820 2.160 -12.422 1.00 94.44 183 LEU A O 1
ATOM 1519 N N . TYR A 1 184 ? 12.005 0.878 -12.074 1.00 94.00 184 TYR A N 1
ATOM 1520 C CA . TYR A 1 184 ? 11.704 0.601 -13.475 1.00 94.00 184 TYR A CA 1
ATOM 1521 C C . TYR A 1 184 ? 10.232 0.901 -13.769 1.00 94.00 184 TYR A C 1
ATOM 1523 O O . TYR A 1 184 ? 9.347 0.489 -13.022 1.00 94.00 184 TYR A O 1
ATOM 1531 N N . ASN A 1 185 ? 9.973 1.594 -14.873 1.00 90.38 185 ASN A N 1
ATOM 1532 C CA . ASN A 1 185 ? 8.634 1.810 -15.405 1.00 90.38 185 ASN A CA 1
ATOM 1533 C C . ASN A 1 185 ? 8.195 0.585 -16.214 1.00 90.38 185 ASN A C 1
ATOM 1535 O O . ASN A 1 185 ? 8.975 0.046 -17.007 1.00 90.38 185 ASN A O 1
ATOM 1539 N N . THR A 1 186 ? 6.935 0.189 -16.064 1.00 87.75 186 THR A N 1
ATOM 1540 C CA . THR A 1 186 ? 6.299 -0.807 -16.923 1.00 87.75 186 THR A CA 1
ATOM 1541 C C . THR A 1 186 ? 5.903 -0.128 -18.232 1.00 87.75 186 THR A C 1
ATOM 1543 O O . THR A 1 186 ? 5.083 0.790 -18.259 1.00 87.75 186 THR A O 1
ATOM 1546 N N . LYS A 1 187 ? 6.505 -0.565 -19.335 1.00 88.31 187 LYS A N 1
ATOM 1547 C CA . LYS A 1 187 ? 6.199 -0.114 -20.696 1.00 88.31 187 LYS A CA 1
ATOM 1548 C C . LYS A 1 187 ? 5.571 -1.245 -21.492 1.00 88.31 187 LYS A C 1
ATOM 1550 O O . LYS A 1 187 ? 5.674 -2.408 -21.112 1.00 88.31 187 LYS A O 1
ATOM 1555 N N . TYR A 1 188 ? 4.971 -0.897 -22.623 1.00 87.06 188 TYR A N 1
ATOM 1556 C CA . TYR A 1 188 ? 4.427 -1.853 -23.576 1.00 87.06 188 TYR A CA 1
ATOM 1557 C C . TYR A 1 188 ? 4.960 -1.527 -24.966 1.00 87.06 188 TYR A C 1
ATOM 1559 O O . TYR A 1 188 ? 4.854 -0.386 -25.415 1.00 87.06 188 TYR A O 1
ATOM 1567 N N . ASP A 1 189 ? 5.528 -2.521 -25.641 1.00 88.50 189 ASP A N 1
ATOM 1568 C CA . ASP A 1 189 ? 5.753 -2.452 -27.079 1.00 88.50 189 ASP A CA 1
ATOM 1569 C C . ASP A 1 189 ? 4.396 -2.580 -27.781 1.00 88.50 189 ASP A C 1
ATOM 1571 O O . ASP A 1 189 ? 3.674 -3.561 -27.585 1.00 88.50 189 ASP A O 1
ATOM 1575 N N . LEU A 1 190 ? 4.058 -1.559 -28.569 1.00 90.62 190 LEU A N 1
ATOM 1576 C CA . LEU A 1 190 ? 2.811 -1.444 -29.324 1.00 90.62 190 LEU A CA 1
ATOM 1577 C C . LEU A 1 190 ? 3.004 -1.744 -30.823 1.00 90.62 190 LEU A C 1
ATOM 1579 O O . LEU A 1 190 ? 2.109 -1.459 -31.614 1.00 90.62 190 LEU A O 1
ATOM 1583 N N . SER A 1 191 ? 4.140 -2.337 -31.220 1.00 91.19 191 SER A N 1
ATOM 1584 C CA . SER A 1 191 ? 4.411 -2.799 -32.594 1.00 91.19 191 SER A CA 1
ATOM 1585 C C . SER A 1 191 ? 3.311 -3.711 -33.154 1.00 91.19 191 SER A C 1
ATOM 1587 O O . SER A 1 191 ? 2.999 -3.650 -34.342 1.00 91.19 191 SER A O 1
ATOM 1589 N N . ASN A 1 192 ? 2.663 -4.494 -32.285 1.00 89.19 192 ASN A N 1
ATOM 1590 C CA . ASN A 1 192 ? 1.348 -5.077 -32.527 1.00 89.19 192 ASN A CA 1
ATOM 1591 C C . ASN A 1 192 ? 0.356 -4.585 -31.451 1.00 89.19 192 ASN A C 1
ATOM 1593 O O . ASN A 1 192 ? 0.340 -5.144 -30.351 1.00 89.19 192 ASN A O 1
ATOM 1597 N N . PRO A 1 193 ? -0.524 -3.610 -31.753 1.00 85.06 193 PRO A N 1
ATOM 1598 C CA . PRO A 1 193 ? -1.497 -3.090 -30.789 1.00 85.06 193 PRO A CA 1
ATOM 1599 C C . PRO A 1 193 ? -2.499 -4.128 -30.260 1.00 85.06 193 PRO A C 1
ATOM 1601 O O . PRO A 1 193 ? -3.074 -3.923 -29.196 1.00 85.06 193 PRO A O 1
ATOM 1604 N N . SER A 1 194 ? -2.705 -5.247 -30.969 1.00 86.56 194 SER A N 1
ATOM 1605 C CA . SER A 1 194 ? -3.570 -6.349 -30.506 1.00 86.56 194 SER A CA 1
ATOM 1606 C C . SER A 1 194 ? -2.889 -7.291 -29.504 1.00 86.56 194 SER A C 1
ATOM 1608 O O . SER A 1 194 ? -3.563 -8.079 -28.845 1.00 86.56 194 SER A O 1
ATOM 1610 N N . GLN A 1 195 ? -1.558 -7.229 -29.387 1.00 88.06 195 GLN A N 1
ATOM 1611 C CA . GLN A 1 195 ? -0.748 -8.065 -28.495 1.00 88.06 195 GLN A CA 1
ATOM 1612 C C . GLN A 1 195 ? 0.386 -7.231 -27.865 1.00 88.06 195 GLN A C 1
ATOM 1614 O O . GLN A 1 195 ? 1.562 -7.491 -28.140 1.00 88.06 195 GLN A O 1
ATOM 1619 N N . PRO A 1 196 ? 0.057 -6.213 -27.044 1.00 87.38 196 PRO A N 1
ATOM 1620 C CA . PRO A 1 196 ? 1.045 -5.316 -26.451 1.00 87.38 196 PRO A CA 1
ATOM 1621 C C . PRO A 1 196 ? 1.993 -6.084 -25.520 1.00 87.38 196 PRO A C 1
ATOM 1623 O O . PRO A 1 196 ? 1.556 -6.721 -24.558 1.00 87.38 196 PRO A O 1
ATOM 1626 N N . LYS A 1 197 ? 3.302 -6.028 -25.785 1.00 89.06 197 LYS A N 1
ATOM 1627 C CA . LYS A 1 197 ? 4.302 -6.814 -25.038 1.00 89.06 197 LYS A CA 1
ATOM 1628 C C . LYS A 1 197 ? 4.900 -5.987 -23.897 1.00 89.06 197 LYS A C 1
ATOM 1630 O O . LYS A 1 197 ? 5.532 -4.970 -24.183 1.00 89.06 197 LYS A O 1
ATOM 1635 N N . PRO A 1 198 ? 4.747 -6.389 -22.622 1.00 89.62 198 PRO A N 1
ATOM 1636 C CA . PRO A 1 198 ? 5.316 -5.640 -21.511 1.00 89.62 198 PRO A CA 1
ATOM 1637 C C . PRO A 1 198 ? 6.849 -5.728 -21.500 1.00 89.62 198 PRO A C 1
ATOM 1639 O O . PRO A 1 198 ? 7.421 -6.807 -21.659 1.00 89.62 198 PRO A O 1
ATOM 1642 N N . TYR A 1 199 ? 7.513 -4.602 -21.250 1.00 90.25 199 TYR A N 1
ATOM 1643 C CA . TYR A 1 199 ? 8.949 -4.523 -20.983 1.00 90.25 199 TYR A CA 1
ATOM 1644 C C . TYR A 1 199 ? 9.241 -3.523 -19.855 1.00 90.25 199 TYR A C 1
ATOM 1646 O O . TYR A 1 199 ? 8.392 -2.710 -19.491 1.00 90.25 199 TYR A O 1
ATOM 1654 N N . LEU A 1 200 ? 10.438 -3.600 -19.269 1.00 91.44 200 LEU A N 1
ATOM 1655 C CA . LEU A 1 200 ? 10.854 -2.719 -18.175 1.00 91.44 200 LEU A CA 1
ATOM 1656 C C . LEU A 1 200 ? 11.877 -1.695 -18.666 1.00 91.44 200 LEU A C 1
ATOM 1658 O O . LEU A 1 200 ? 12.960 -2.058 -19.119 1.00 91.44 200 LEU A O 1
ATOM 1662 N N . GLU A 1 201 ? 11.548 -0.416 -18.521 1.00 92.25 201 GLU A N 1
ATOM 1663 C CA . GLU A 1 201 ? 12.436 0.712 -18.807 1.00 92.25 201 GLU A CA 1
ATOM 1664 C C . GLU A 1 201 ? 12.952 1.292 -17.488 1.00 92.25 201 GLU A C 1
ATOM 1666 O O . GLU A 1 201 ? 12.177 1.490 -16.553 1.00 92.25 201 GLU A O 1
ATOM 1671 N N . LYS A 1 202 ? 14.256 1.560 -17.373 1.00 90.50 202 LYS A N 1
ATOM 1672 C CA . LYS A 1 202 ? 14.814 2.122 -16.137 1.00 90.50 202 LYS A CA 1
ATOM 1673 C C . LYS A 1 202 ? 14.361 3.575 -15.947 1.00 90.50 202 LYS A C 1
ATOM 1675 O O . LYS A 1 202 ? 14.397 4.356 -16.893 1.00 90.50 202 LYS A O 1
ATOM 1680 N N . PHE A 1 203 ? 13.977 3.944 -14.726 1.00 83.69 203 PHE A N 1
ATOM 1681 C CA . PHE A 1 203 ? 13.661 5.331 -14.387 1.00 83.69 203 PHE A CA 1
ATOM 1682 C C . PHE A 1 203 ? 14.938 6.191 -14.416 1.00 83.69 203 PHE A C 1
ATOM 1684 O O . PHE A 1 203 ? 15.951 5.812 -13.822 1.00 83.69 203 PHE A O 1
ATOM 1691 N N . LEU A 1 204 ? 14.883 7.333 -15.110 1.00 67.12 204 LEU A N 1
ATOM 1692 C CA . LEU A 1 204 ? 16.002 8.269 -15.297 1.00 67.12 204 LEU A CA 1
ATOM 1693 C C . LEU A 1 204 ? 16.013 9.370 -14.220 1.00 67.12 204 LEU A C 1
ATOM 1695 O O . LEU A 1 204 ? 14.952 9.955 -13.922 1.00 67.12 204 LEU A O 1
#

Sequence (204 aa):
MKFLNFFKRKNKTTNQENQKKNNDLNSNFTVEKHTVEGKKCIVIRLKIDDNKIPILAPISNQNSEMIEYKSYRSKNLTFQSEDFFYMTPIESFIKEITFFGKYLNENGLNDNSFENALLILAERHIEKNKRIIDNDLYGLIDMALMVKTSIALSYKTQFNSEQLKGMWLYILNKTLPKIKNNLYNTKYDLSNPSQPKPYLEKFL

Secondary structure (DSSP, 8-state):
----------------------SSTT-SEEEEEEEETTEEEEEEEEEETTEEEEEEEEBPSS-TTEEEEE--S-GGGTTSSSPPEEEEEHHHHHHHHHHHHHHHHHH-SSHHHHHHHHHHHHHHHHHHHSSEEHHHHHHHHHHHHHHHHHHHHHTT----HHHHHHHHHHHHHHHHHHHGGGEEEEEEE-SSTTSPEEEEEE--

Foldseek 3Di:
DDDDPDDDDDDDDDDDDDDDDDDDDDQQWDWDWDQDPNFIWIWIFGCAPNDTQTQIFTQDPVDNQWTKDWALADCVVPVNDDTDIDTDGPVVLNVLLNQLSVQCNVPPDDDVSLLVSLLVVLVVVCVVVVAAEPVNSRVSLRSSVSSVQSVCVVVVHHDDSVRSNVSSVVSCVSNCVVHQQRYWYWDWDVPPVVDTHTDTHRRD